Protein AF-A0A2V6B7T4-F1 (afdb_monomer)

Sequence (219 aa):
MENKPRYRIFLLSPAYAGGQRARMILSERAQFELARKLRGKKGAPIAEVFTFLSGLYFRGKIAYATAFARPARGTPGVFVITPTRGLVDARTRIHLDDLREFAMVDIHEDDSRYRLPMDRDAQRLAKKLPMESEIILLSSVATGKYVDVLLASFRDRLRFPSRSTSAGLPLELFCITRRCEPIVNPLSYGREWYHPVDSQSEERGCFFDFTQRDGSPSG

Structure (mmCIF, N/CA/C/O backbone):
data_AF-A0A2V6B7T4-F1
#
_entry.id   AF-A0A2V6B7T4-F1
#
loop_
_atom_site.group_PDB
_atom_site.id
_atom_site.type_symbol
_atom_site.label_atom_id
_atom_site.label_alt_id
_atom_site.label_comp_id
_atom_site.label_asym_id
_atom_site.label_entity_id
_atom_site.label_seq_id
_atom_site.pdbx_PDB_ins_code
_atom_site.Cartn_x
_atom_site.Cartn_y
_atom_site.Cartn_z
_atom_site.occupancy
_atom_site.B_iso_or_equiv
_atom_site.auth_seq_id
_atom_site.auth_comp_id
_atom_site.auth_asym_id
_atom_site.auth_atom_id
_atom_site.pdbx_PDB_model_num
ATOM 1 N N . MET A 1 1 ? 24.390 3.746 -24.768 1.00 37.31 1 MET A N 1
ATOM 2 C CA . MET A 1 1 ? 23.287 4.651 -24.380 1.00 37.31 1 MET A CA 1
ATOM 3 C C . MET A 1 1 ? 22.449 3.929 -23.345 1.00 37.31 1 MET A C 1
ATOM 5 O O . MET A 1 1 ? 21.741 2.997 -23.696 1.00 37.31 1 MET A O 1
ATOM 9 N N . GLU A 1 2 ? 22.606 4.274 -22.072 1.00 48.19 2 GLU A N 1
ATOM 10 C CA . GLU A 1 2 ? 21.821 3.664 -20.999 1.00 48.19 2 GLU A CA 1
ATOM 11 C C . GLU A 1 2 ? 20.413 4.264 -21.040 1.00 48.19 2 GLU A C 1
ATOM 13 O O . GLU A 1 2 ? 20.219 5.464 -20.831 1.00 48.19 2 GLU A O 1
ATOM 18 N N . ASN A 1 3 ? 19.439 3.456 -21.459 1.00 55.34 3 ASN A N 1
ATOM 19 C CA . ASN A 1 3 ? 18.080 3.915 -21.707 1.00 55.34 3 ASN A CA 1
ATOM 20 C C . ASN A 1 3 ? 17.422 4.217 -20.351 1.00 55.34 3 ASN A C 1
ATOM 22 O O . ASN A 1 3 ? 17.033 3.306 -19.621 1.00 55.34 3 ASN A O 1
ATOM 26 N N . LYS A 1 4 ? 17.374 5.499 -19.968 1.00 61.97 4 LYS A N 1
ATOM 27 C CA . LYS A 1 4 ? 16.837 5.932 -18.671 1.00 61.97 4 LYS A CA 1
ATOM 28 C C . LYS A 1 4 ? 15.377 5.467 -18.546 1.00 61.97 4 LYS A C 1
ATOM 30 O O . LYS A 1 4 ? 14.588 5.780 -19.442 1.00 61.97 4 LYS A O 1
ATOM 35 N N . PRO A 1 5 ? 14.989 4.771 -17.461 1.00 66.62 5 PRO A N 1
ATOM 36 C CA . PRO A 1 5 ? 13.630 4.261 -17.311 1.00 66.62 5 PRO A CA 1
ATOM 37 C C . PRO A 1 5 ? 12.611 5.398 -17.422 1.00 66.62 5 PRO A C 1
ATOM 39 O O . PRO A 1 5 ? 12.745 6.460 -16.799 1.00 66.62 5 PRO A O 1
ATOM 42 N N . ARG A 1 6 ? 11.593 5.197 -18.268 1.00 82.94 6 ARG A N 1
ATOM 43 C CA . ARG A 1 6 ? 10.566 6.213 -18.534 1.00 82.94 6 ARG A CA 1
ATOM 44 C C . ARG A 1 6 ? 9.498 6.240 -17.453 1.00 82.94 6 ARG A C 1
ATOM 46 O O . ARG A 1 6 ? 8.963 7.317 -17.171 1.00 82.94 6 ARG A O 1
ATOM 53 N N . TYR A 1 7 ? 9.237 5.102 -16.819 1.00 91.81 7 TYR A N 1
ATOM 54 C CA . TYR A 1 7 ? 8.228 4.980 -15.778 1.00 91.81 7 TYR A CA 1
ATOM 55 C C . TYR A 1 7 ? 8.833 4.439 -14.495 1.00 91.81 7 TYR A C 1
ATOM 57 O O . TYR A 1 7 ? 9.671 3.546 -14.528 1.00 91.81 7 TYR A O 1
ATOM 65 N N . ARG A 1 8 ? 8.385 4.980 -13.367 1.00 92.69 8 ARG A N 1
ATOM 66 C CA . ARG A 1 8 ? 8.873 4.620 -12.040 1.00 92.69 8 ARG A CA 1
ATOM 67 C C . ARG A 1 8 ? 7.704 4.327 -11.128 1.00 92.69 8 ARG A C 1
ATOM 69 O O . ARG A 1 8 ? 6.886 5.215 -10.871 1.00 92.69 8 ARG A O 1
ATOM 76 N N . ILE A 1 9 ? 7.663 3.093 -10.649 1.00 94.81 9 ILE A N 1
ATOM 77 C CA . ILE A 1 9 ? 6.646 2.585 -9.737 1.00 94.81 9 ILE A CA 1
ATOM 78 C C . ILE A 1 9 ? 7.311 2.229 -8.417 1.00 94.81 9 ILE A C 1
ATOM 80 O O . ILE A 1 9 ? 8.422 1.706 -8.403 1.00 94.81 9 ILE A O 1
ATOM 84 N N . PHE A 1 10 ? 6.625 2.491 -7.313 1.00 94.75 10 PHE A N 1
ATOM 85 C CA . PHE A 1 10 ? 7.109 2.178 -5.977 1.00 94.75 10 PHE A CA 1
ATOM 86 C C . PHE A 1 10 ? 6.250 1.116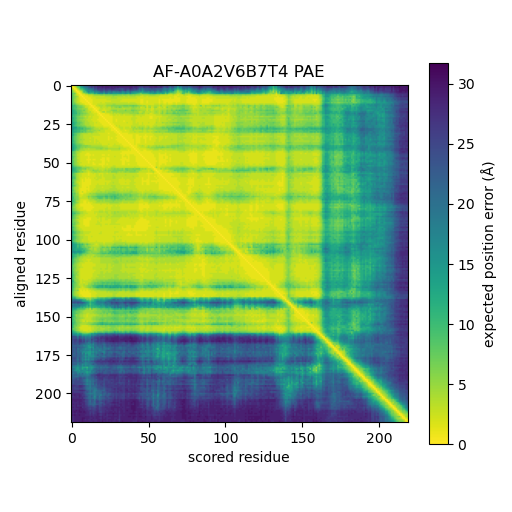 -5.307 1.00 94.75 10 PHE A C 1
ATOM 88 O O . PHE A 1 10 ? 5.022 1.187 -5.350 1.00 94.75 10 PHE A O 1
ATOM 95 N N . LEU A 1 11 ? 6.909 0.170 -4.646 1.00 94.12 11 LEU A N 1
ATOM 96 C CA . LEU A 1 11 ? 6.305 -0.805 -3.749 1.00 94.12 11 LEU A CA 1
ATOM 97 C C . LEU A 1 11 ? 6.758 -0.476 -2.330 1.00 94.12 11 LEU A C 1
ATOM 99 O O . LEU A 1 11 ? 7.954 -0.381 -2.063 1.00 94.12 11 LEU A O 1
ATOM 103 N N . LEU A 1 12 ? 5.813 -0.275 -1.422 1.00 92.31 12 LEU A N 1
ATOM 104 C CA . LEU A 1 12 ? 6.092 0.025 -0.025 1.00 92.31 12 LEU A CA 1
ATOM 105 C C . LEU A 1 12 ? 5.862 -1.229 0.801 1.00 92.31 12 LEU A C 1
ATOM 107 O O . LEU A 1 12 ? 4.776 -1.812 0.744 1.00 92.31 12 LEU A O 1
ATOM 111 N N . SER A 1 13 ? 6.856 -1.613 1.603 1.00 87.25 13 SER A N 1
ATOM 112 C CA . SER A 1 13 ? 6.640 -2.669 2.585 1.00 87.25 13 SER A CA 1
ATOM 113 C C . SER A 1 13 ? 5.565 -2.247 3.605 1.00 87.25 13 SER A C 1
ATOM 115 O O . SER A 1 13 ? 5.464 -1.047 3.924 1.00 87.25 13 SER A O 1
ATOM 117 N N . PRO A 1 14 ? 4.757 -3.202 4.097 1.00 84.38 14 PRO A N 1
ATOM 118 C CA . PRO A 1 14 ? 3.621 -2.922 4.967 1.00 84.38 14 PRO A CA 1
ATOM 119 C C . PRO A 1 14 ? 4.044 -2.369 6.325 1.00 84.38 14 PRO A C 1
ATOM 121 O O . PRO A 1 14 ? 5.208 -2.430 6.722 1.00 84.38 14 PRO A O 1
ATOM 124 N N . ALA A 1 15 ? 3.055 -1.849 7.045 1.00 84.75 15 ALA A N 1
ATOM 125 C CA . ALA A 1 15 ? 3.130 -1.617 8.478 1.00 84.75 15 ALA A CA 1
ATOM 126 C C . ALA A 1 15 ? 2.511 -2.806 9.226 1.00 84.75 15 ALA A C 1
ATOM 128 O O . ALA A 1 15 ? 1.522 -3.374 8.761 1.00 84.75 15 ALA A O 1
ATOM 129 N N . TYR A 1 16 ? 3.050 -3.152 10.397 1.00 83.44 16 TYR A N 1
ATOM 130 C CA . TYR A 1 16 ? 2.472 -4.204 11.230 1.00 83.44 16 TYR A CA 1
ATOM 131 C C . TYR A 1 16 ? 1.115 -3.772 11.808 1.00 83.44 16 TYR A C 1
ATOM 133 O O . TYR A 1 16 ? 1.014 -2.777 12.532 1.00 83.44 16 TYR A O 1
ATOM 141 N N . ALA A 1 17 ? 0.066 -4.534 11.491 1.00 82.56 17 ALA A N 1
ATOM 142 C CA . ALA A 1 17 ? -1.314 -4.258 11.891 1.00 82.56 17 ALA A CA 1
ATOM 143 C C . ALA A 1 17 ? -1.709 -4.865 13.255 1.00 82.56 17 ALA A C 1
ATOM 145 O O . ALA A 1 17 ? -2.843 -4.679 13.684 1.00 82.56 17 ALA A O 1
ATOM 146 N N . GLY A 1 18 ? -0.795 -5.545 13.962 1.00 81.62 18 GLY A N 1
ATOM 147 C CA . GLY A 1 18 ? -1.043 -6.120 15.297 1.00 81.62 18 GLY A CA 1
ATOM 148 C C . GLY A 1 18 ? -0.512 -5.293 16.481 1.00 81.62 18 GLY A C 1
ATOM 149 O O . GLY A 1 18 ? -0.751 -5.637 17.641 1.00 81.62 18 GLY A O 1
ATOM 150 N N . GLY A 1 19 ? 0.209 -4.197 16.214 1.00 84.25 19 GLY A N 1
ATOM 151 C CA . GLY A 1 19 ? 0.906 -3.409 17.238 1.00 84.25 19 GLY A CA 1
ATOM 152 C C . GLY A 1 19 ? 0.014 -2.489 18.086 1.00 84.25 19 GLY A C 1
ATOM 153 O O . GLY A 1 19 ? -1.186 -2.334 17.854 1.00 84.25 19 GLY A O 1
ATOM 154 N N . GLN A 1 20 ? 0.620 -1.791 19.055 1.00 87.44 20 GLN A N 1
ATOM 155 C CA . GLN A 1 20 ? -0.088 -0.885 19.977 1.00 87.44 20 GLN A CA 1
ATOM 156 C C . GLN A 1 20 ? -0.910 0.190 19.248 1.00 87.44 20 GLN A C 1
ATOM 158 O O . GLN A 1 20 ? -2.062 0.441 19.599 1.00 87.44 20 GLN A O 1
ATOM 163 N N . ARG A 1 21 ? -0.356 0.789 18.186 1.00 88.88 21 ARG A N 1
ATOM 164 C CA . ARG A 1 21 ? -1.051 1.817 17.392 1.00 88.88 21 ARG A CA 1
ATOM 165 C C . 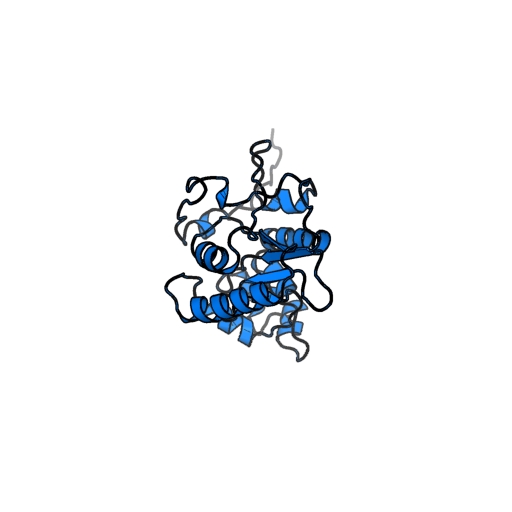ARG A 1 21 ? -2.240 1.241 16.623 1.00 88.88 21 ARG A C 1
ATOM 167 O O . ARG A 1 21 ? -3.260 1.915 16.504 1.00 88.88 21 ARG A O 1
ATOM 174 N N . ALA A 1 22 ? -2.172 -0.021 16.195 1.00 89.94 22 ALA A N 1
ATOM 175 C CA . ALA A 1 22 ? -3.327 -0.708 15.623 1.00 89.94 22 ALA A CA 1
ATO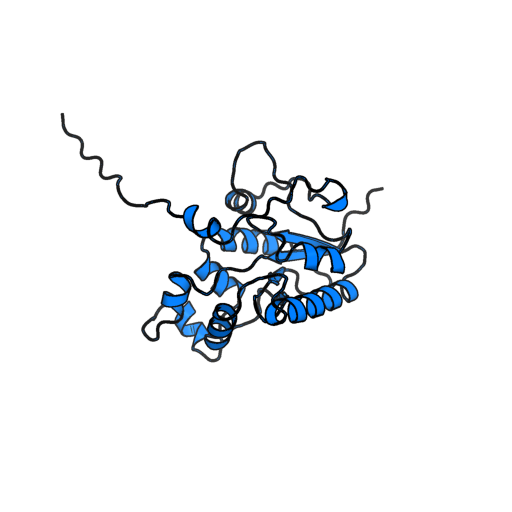M 176 C C . ALA A 1 22 ? -4.443 -0.888 16.666 1.00 89.94 22 ALA A C 1
ATOM 178 O O . ALA A 1 22 ? -5.603 -0.585 16.395 1.00 89.94 22 ALA A O 1
ATOM 179 N N . ARG A 1 23 ? -4.103 -1.262 17.905 1.00 89.75 23 ARG A N 1
ATOM 180 C CA . ARG A 1 23 ? -5.087 -1.345 19.003 1.00 89.75 23 ARG A CA 1
ATOM 181 C C . ARG A 1 23 ? -5.740 0.009 19.298 1.00 89.75 23 ARG A C 1
ATOM 183 O O . ARG A 1 23 ? -6.946 0.069 19.524 1.00 89.75 23 ARG A O 1
ATOM 190 N N . MET A 1 24 ? -4.973 1.102 19.242 1.00 91.94 24 MET A N 1
ATOM 191 C CA . MET A 1 24 ? -5.507 2.457 19.435 1.00 91.94 24 MET A CA 1
ATOM 192 C C . MET A 1 24 ? -6.554 2.824 18.381 1.00 91.94 24 MET A C 1
ATOM 194 O O . MET A 1 24 ? -7.589 3.376 18.734 1.00 91.94 24 MET A O 1
ATOM 198 N N . ILE A 1 25 ? -6.305 2.531 17.102 1.00 91.81 25 ILE A N 1
ATOM 199 C CA . ILE A 1 25 ? -7.238 2.880 16.021 1.00 91.81 25 ILE A CA 1
ATOM 200 C C . ILE A 1 25 ? -8.448 1.939 15.945 1.00 91.81 25 ILE A C 1
ATOM 202 O O . ILE A 1 25 ? -9.538 2.382 15.586 1.00 91.81 25 ILE A O 1
ATOM 206 N N . LEU A 1 26 ? -8.274 0.669 16.326 1.00 89.88 26 LEU A N 1
ATOM 207 C CA . LEU A 1 26 ? -9.342 -0.334 16.388 1.00 89.88 26 LEU A CA 1
ATOM 208 C C . LEU A 1 26 ? -10.282 -0.139 17.590 1.00 89.88 26 LEU A C 1
ATOM 210 O O . LEU A 1 26 ? -11.386 -0.679 17.585 1.00 89.88 26 LEU A O 1
ATOM 214 N N . SER A 1 27 ? -9.872 0.628 18.605 1.00 90.50 27 SER A N 1
ATOM 215 C CA . SER A 1 27 ? -10.701 0.924 19.775 1.00 90.50 27 SER A CA 1
ATOM 216 C C . SER A 1 27 ? -11.974 1.685 19.395 1.00 90.50 27 SER A C 1
ATOM 218 O O . SER A 1 27 ? -11.935 2.730 18.739 1.00 90.50 27 SER A O 1
ATOM 220 N N . GLU A 1 28 ? -13.119 1.211 19.887 1.00 88.69 28 GLU A N 1
ATOM 221 C CA . GLU A 1 28 ? -14.420 1.870 19.704 1.00 88.69 28 GLU A CA 1
ATOM 222 C C . GLU A 1 28 ? -14.451 3.280 20.309 1.00 88.69 28 GLU A C 1
ATOM 224 O O . GLU A 1 28 ? -15.149 4.164 19.813 1.00 88.69 28 GLU A O 1
ATOM 229 N N . ARG A 1 29 ? -13.627 3.521 21.337 1.00 91.44 29 ARG A N 1
ATOM 230 C CA . ARG A 1 29 ? -13.519 4.812 22.0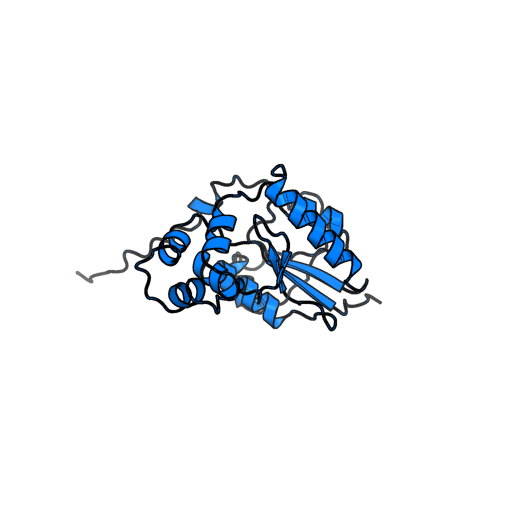31 1.00 91.44 29 ARG A CA 1
ATOM 231 C C . ARG A 1 29 ? -12.621 5.821 21.310 1.00 91.44 29 ARG A C 1
ATOM 233 O O . ARG A 1 29 ? -12.540 6.968 21.734 1.00 91.44 29 ARG A O 1
ATOM 240 N N . ALA A 1 30 ? -11.915 5.428 20.250 1.00 91.69 30 ALA A N 1
ATOM 241 C CA . ALA A 1 30 ? -10.948 6.294 19.580 1.00 91.69 30 ALA A CA 1
ATOM 242 C C . ALA A 1 30 ? -11.634 7.435 18.818 1.00 91.69 30 ALA A C 1
ATOM 244 O O . ALA A 1 30 ? -12.221 7.200 17.769 1.00 91.69 30 ALA A O 1
ATOM 245 N N . GLN A 1 31 ? -11.547 8.677 19.294 1.00 92.31 31 GLN A N 1
ATOM 246 C CA . GLN A 1 31 ? -12.268 9.809 18.685 1.00 92.31 31 GLN A CA 1
ATOM 247 C C . GLN A 1 31 ? -11.450 10.642 17.688 1.00 92.31 31 GLN A C 1
ATOM 249 O O . GLN A 1 31 ? -11.989 11.561 17.078 1.00 92.31 31 GLN A O 1
ATOM 254 N N . PHE A 1 32 ? -10.172 10.327 17.473 1.00 94.44 32 PHE A N 1
ATOM 255 C CA . PHE A 1 32 ? -9.352 11.065 16.513 1.00 94.44 32 PHE A CA 1
ATOM 256 C C . PHE A 1 32 ? -9.827 10.856 15.066 1.00 94.44 32 PHE A C 1
ATOM 258 O O . PHE A 1 32 ? -10.387 9.815 14.711 1.00 94.44 32 PHE A O 1
ATOM 265 N N . GLU A 1 33 ? -9.570 11.849 14.213 1.00 95.00 33 GLU A N 1
ATOM 266 C CA . GLU A 1 33 ? -10.125 11.936 12.855 1.00 95.00 33 GLU A CA 1
ATOM 267 C C . GLU A 1 33 ? -9.923 10.671 12.013 1.00 95.00 33 GLU A C 1
ATOM 269 O O . GLU A 1 33 ? -10.864 10.192 11.383 1.00 95.00 33 GLU A O 1
ATOM 274 N N . LEU A 1 34 ? -8.730 10.074 12.031 1.00 95.25 34 LEU A N 1
ATOM 275 C CA . LEU A 1 34 ? -8.455 8.865 11.253 1.00 95.25 34 LEU A CA 1
ATOM 276 C C . LEU A 1 34 ? -9.298 7.655 11.713 1.00 95.25 34 LEU A C 1
ATOM 278 O O . LEU A 1 34 ? -9.831 6.936 10.869 1.00 95.25 34 LEU A O 1
ATOM 282 N N . ALA A 1 35 ? -9.501 7.463 13.020 1.00 94.69 35 ALA A N 1
ATOM 283 C CA . ALA A 1 35 ? -10.380 6.407 13.533 1.00 94.69 35 ALA A CA 1
ATOM 284 C C . ALA A 1 35 ? -11.846 6.646 13.132 1.00 94.69 35 ALA A C 1
ATOM 286 O O . ALA A 1 35 ? -12.551 5.715 12.735 1.00 94.69 35 ALA A O 1
ATOM 287 N N . ARG A 1 36 ? -12.299 7.908 13.161 1.00 94.94 36 ARG A N 1
ATOM 288 C CA . ARG A 1 36 ? -13.640 8.291 12.688 1.00 94.94 36 ARG A CA 1
ATOM 289 C C . ARG A 1 36 ? -13.808 8.020 11.192 1.00 94.94 36 ARG A C 1
ATOM 291 O O . ARG A 1 36 ? -14.834 7.470 10.795 1.00 94.94 36 ARG A O 1
ATOM 298 N N . LYS A 1 37 ? -12.806 8.350 10.367 1.00 95.62 37 LYS A N 1
ATOM 299 C CA . LYS A 1 37 ? -12.805 8.062 8.923 1.00 95.62 37 LYS A CA 1
ATOM 300 C C . LYS A 1 37 ? -12.932 6.565 8.639 1.00 95.62 37 LYS A C 1
ATOM 302 O O . LYS A 1 37 ? -13.750 6.204 7.801 1.00 95.62 37 LYS A O 1
ATOM 307 N N . LEU A 1 38 ? -12.172 5.715 9.341 1.00 95.06 38 LEU A N 1
ATOM 308 C CA . LEU A 1 38 ? -12.200 4.257 9.148 1.00 95.06 38 LEU A CA 1
ATOM 309 C C . LEU A 1 38 ? -13.527 3.600 9.538 1.00 95.06 38 LEU A C 1
ATOM 311 O O . LEU A 1 38 ? -13.899 2.598 8.933 1.00 95.06 38 LEU A O 1
ATOM 315 N N . ARG A 1 39 ? -14.236 4.151 10.531 1.00 94.06 39 ARG A N 1
ATOM 316 C CA . ARG A 1 39 ? -15.598 3.710 10.883 1.00 94.06 39 ARG A CA 1
ATOM 317 C C . ARG A 1 39 ? -16.666 4.271 9.955 1.00 94.06 39 ARG A C 1
ATOM 319 O O . ARG A 1 39 ? -17.723 3.675 9.785 1.00 94.06 39 ARG A O 1
ATOM 326 N N . GLY A 1 40 ? -16.420 5.446 9.386 1.00 92.62 40 GLY A N 1
ATOM 327 C CA . GLY A 1 40 ? -17.343 6.089 8.467 1.00 92.62 40 GLY A CA 1
ATOM 328 C C . GLY A 1 40 ? -17.365 5.418 7.095 1.00 92.62 40 GLY A C 1
ATOM 329 O O . GLY A 1 40 ? -16.398 4.806 6.651 1.00 92.62 40 GLY A O 1
ATOM 330 N N . LYS A 1 41 ? -18.448 5.648 6.343 1.00 91.94 41 LYS A N 1
ATOM 331 C CA . LYS A 1 41 ? -18.600 5.142 4.965 1.00 91.94 41 LYS A CA 1
ATOM 332 C C . LYS A 1 41 ? -17.450 5.551 4.034 1.00 91.94 41 LYS A C 1
ATOM 334 O O . LYS A 1 41 ? -17.143 4.834 3.091 1.00 91.94 41 LYS A O 1
ATOM 339 N N . LYS A 1 42 ? -16.799 6.691 4.302 1.00 91.06 42 LYS A N 1
ATOM 340 C CA . LYS A 1 42 ? -15.704 7.223 3.477 1.00 91.06 42 LYS A CA 1
ATOM 341 C C . LYS A 1 42 ? -14.396 6.428 3.600 1.00 91.06 42 LYS A C 1
ATOM 343 O O . LYS A 1 42 ? -13.589 6.529 2.679 1.00 91.06 42 LYS A O 1
ATOM 348 N N . GLY A 1 43 ? -14.148 5.704 4.694 1.00 96.50 43 GLY A N 1
ATOM 349 C CA . GLY A 1 43 ? -12.856 5.056 4.948 1.00 96.50 43 GLY A CA 1
ATOM 350 C C . GLY A 1 43 ? -11.670 6.034 4.954 1.00 96.50 43 GLY A C 1
ATOM 351 O O . GLY A 1 43 ? -11.833 7.262 4.886 1.00 96.50 43 GLY A O 1
ATOM 352 N N . ALA A 1 44 ? -10.453 5.496 4.979 1.00 97.62 44 ALA A N 1
ATOM 353 C CA . ALA A 1 44 ? -9.218 6.275 4.865 1.00 97.62 44 ALA A CA 1
ATOM 354 C C . ALA A 1 44 ? -8.219 5.609 3.908 1.00 97.62 44 ALA A C 1
ATOM 356 O O . ALA A 1 44 ? -8.201 4.383 3.827 1.00 97.62 44 ALA A O 1
ATOM 357 N N . PRO A 1 45 ? -7.387 6.376 3.177 1.00 97.81 45 PRO A N 1
ATOM 358 C CA . PRO A 1 45 ? -6.333 5.806 2.345 1.00 97.81 45 PRO A CA 1
ATOM 359 C C . PRO A 1 45 ? -5.418 4.875 3.147 1.00 97.81 45 PRO A C 1
ATOM 361 O O . PRO A 1 45 ? -4.964 5.247 4.231 1.00 97.81 45 PRO A O 1
ATOM 364 N N . ILE A 1 46 ? -5.088 3.704 2.599 1.00 97.19 46 ILE A N 1
ATOM 365 C CA . ILE A 1 46 ? -4.202 2.729 3.252 1.00 97.19 46 ILE A CA 1
ATOM 366 C C . ILE A 1 46 ? -2.858 3.349 3.645 1.00 97.19 46 ILE A C 1
ATOM 368 O O . ILE A 1 46 ? -2.338 3.060 4.720 1.00 97.19 46 ILE A O 1
ATOM 372 N N . ALA A 1 47 ? -2.327 4.274 2.842 1.00 95.81 47 ALA A N 1
ATOM 373 C CA . ALA A 1 47 ? -1.101 4.979 3.184 1.00 95.81 47 ALA A CA 1
ATOM 374 C C . ALA A 1 47 ? -1.240 5.902 4.410 1.00 95.81 47 ALA A C 1
ATOM 376 O O . ALA A 1 47 ? -0.291 6.018 5.185 1.00 95.81 47 ALA A O 1
ATOM 377 N N . GLU A 1 48 ? -2.402 6.532 4.623 1.00 96.00 48 GLU A N 1
ATOM 378 C CA . GLU A 1 48 ? -2.680 7.338 5.826 1.00 96.00 48 GLU A CA 1
ATOM 379 C C . GLU A 1 48 ? -2.722 6.427 7.062 1.00 96.00 48 GLU A C 1
ATOM 381 O O . GLU A 1 48 ? -2.096 6.724 8.080 1.00 96.00 48 GLU A O 1
ATOM 386 N N . VAL A 1 49 ? -3.373 5.265 6.938 1.00 95.88 49 VAL A N 1
ATOM 387 C CA . VAL A 1 49 ? -3.451 4.258 8.005 1.00 95.88 49 VAL A CA 1
ATOM 388 C C . VAL A 1 49 ? -2.071 3.703 8.340 1.00 95.88 49 VAL A C 1
ATOM 390 O O . VAL A 1 49 ? -1.676 3.718 9.498 1.00 95.88 49 VAL A O 1
ATOM 393 N N . PHE A 1 50 ? -1.287 3.279 7.352 1.00 93.75 50 PHE A N 1
ATOM 394 C CA . PHE A 1 50 ? 0.034 2.690 7.596 1.00 93.75 50 PHE A CA 1
ATOM 395 C C . PHE A 1 50 ? 1.044 3.732 8.094 1.00 93.75 50 PHE A C 1
ATOM 397 O O . PHE A 1 50 ? 1.892 3.418 8.931 1.00 93.75 50 PHE A O 1
ATOM 404 N N . THR A 1 51 ? 0.895 5.000 7.695 1.00 92.75 51 THR A N 1
ATOM 405 C CA . THR A 1 51 ? 1.610 6.120 8.329 1.00 92.75 51 THR A CA 1
ATOM 406 C C . THR A 1 51 ? 1.253 6.232 9.813 1.00 92.75 51 THR A C 1
ATOM 408 O O . THR A 1 51 ? 2.132 6.433 10.653 1.00 92.75 51 THR A O 1
ATOM 411 N N . PHE A 1 52 ? -0.022 6.061 10.171 1.00 93.19 52 PHE A N 1
ATOM 412 C CA . PHE A 1 52 ? -0.445 6.024 11.568 1.00 93.19 52 PHE A CA 1
ATOM 413 C C . PHE A 1 52 ? 0.003 4.760 12.311 1.00 93.19 52 PHE A C 1
ATOM 415 O O . PHE A 1 52 ? 0.131 4.819 13.522 1.00 93.19 52 PHE A O 1
ATOM 422 N N . LEU A 1 53 ? 0.264 3.632 11.658 1.00 90.38 53 LEU A N 1
ATOM 423 C CA . LEU A 1 53 ? 0.748 2.429 12.348 1.00 90.38 53 LEU A CA 1
ATOM 424 C C . LEU A 1 53 ? 2.260 2.480 12.603 1.00 90.38 53 LEU A C 1
ATOM 426 O O . LEU A 1 53 ? 2.708 2.154 13.698 1.00 90.38 53 LEU A O 1
ATOM 430 N N . SER A 1 54 ? 3.040 2.956 11.630 1.00 84.38 54 SER A N 1
ATOM 431 C CA . SER A 1 54 ? 4.512 2.919 11.674 1.00 84.38 54 SER A CA 1
ATOM 432 C C . SER A 1 54 ? 5.188 4.275 11.889 1.00 84.38 54 SER A C 1
ATOM 434 O O . SER A 1 54 ? 6.397 4.341 12.064 1.00 84.38 54 SER A O 1
ATOM 436 N N . GLY A 1 55 ? 4.449 5.387 11.888 1.00 84.12 55 GLY A N 1
ATOM 437 C CA . GLY A 1 55 ? 5.003 6.711 12.187 1.00 84.12 55 GLY A CA 1
ATOM 438 C C . GLY A 1 55 ? 5.973 7.196 11.120 1.00 84.12 55 GLY A C 1
ATOM 439 O O . GLY A 1 55 ? 5.675 7.118 9.927 1.00 84.12 55 GLY A O 1
ATOM 440 N N . LEU A 1 56 ? 7.119 7.726 11.559 1.00 77.31 56 LEU A N 1
ATOM 441 C CA . LEU A 1 56 ? 8.145 8.303 10.683 1.00 77.31 56 LEU A CA 1
ATOM 442 C C . LEU A 1 56 ? 8.634 7.311 9.627 1.00 77.31 56 LEU A C 1
ATOM 444 O O . LEU A 1 56 ? 8.855 7.712 8.486 1.00 77.31 56 LEU A O 1
ATOM 448 N N . TYR A 1 57 ? 8.691 6.027 9.972 1.00 77.75 57 TYR A N 1
ATOM 449 C CA . TYR A 1 57 ? 9.168 4.988 9.076 1.00 77.75 57 TYR A CA 1
ATOM 450 C C . TYR A 1 57 ? 8.352 4.898 7.777 1.00 77.75 57 TYR A C 1
ATOM 452 O O . TYR A 1 57 ? 8.869 5.076 6.671 1.00 77.75 57 TYR A O 1
ATOM 460 N N . PHE A 1 58 ? 7.039 4.672 7.887 1.00 87.94 58 PHE A N 1
ATOM 461 C CA . PHE A 1 58 ? 6.185 4.609 6.701 1.00 87.94 58 PHE A CA 1
ATOM 462 C C . PHE A 1 58 ? 6.001 5.992 6.071 1.00 87.94 58 PHE A C 1
ATOM 464 O O . PHE A 1 58 ? 5.947 6.098 4.845 1.00 87.94 58 PHE A O 1
ATOM 471 N N . ARG A 1 59 ? 5.997 7.059 6.886 1.00 87.75 59 ARG A N 1
ATOM 472 C CA . ARG A 1 59 ? 5.910 8.445 6.407 1.00 87.75 59 ARG A CA 1
ATOM 473 C C . ARG A 1 59 ? 7.040 8.794 5.435 1.00 87.75 59 ARG A C 1
ATOM 475 O O . ARG A 1 59 ? 6.771 9.408 4.405 1.00 87.75 59 ARG A O 1
ATOM 482 N N . GLY A 1 60 ? 8.277 8.396 5.736 1.00 86.06 60 GLY A N 1
ATOM 483 C CA . GLY A 1 60 ? 9.423 8.602 4.848 1.00 86.06 60 GLY A CA 1
ATOM 484 C C . GLY A 1 60 ? 9.238 7.879 3.514 1.00 86.06 60 GLY A C 1
ATOM 485 O O . GLY A 1 60 ? 9.333 8.501 2.456 1.00 86.06 60 GLY A O 1
ATOM 486 N N . LYS A 1 61 ? 8.872 6.591 3.566 1.00 88.44 61 LYS A N 1
ATOM 487 C CA . LYS A 1 61 ? 8.628 5.757 2.379 1.00 88.44 61 LYS A CA 1
ATOM 488 C C . LYS A 1 61 ? 7.561 6.350 1.453 1.00 88.44 61 LYS A C 1
ATOM 490 O O . LYS A 1 61 ? 7.809 6.511 0.258 1.00 88.44 61 LYS A O 1
ATOM 495 N N . ILE A 1 62 ? 6.390 6.711 1.989 1.00 92.50 62 ILE A N 1
ATOM 496 C CA . ILE A 1 62 ? 5.296 7.260 1.172 1.00 92.50 62 ILE A CA 1
ATOM 497 C C . ILE A 1 62 ? 5.627 8.646 0.615 1.00 92.50 62 ILE A C 1
ATOM 499 O O . ILE A 1 62 ? 5.297 8.924 -0.539 1.00 92.50 62 ILE A O 1
ATOM 503 N N . ALA A 1 63 ? 6.300 9.504 1.389 1.00 89.69 63 ALA A N 1
ATOM 504 C CA . ALA A 1 63 ? 6.700 10.830 0.928 1.00 89.69 63 ALA A 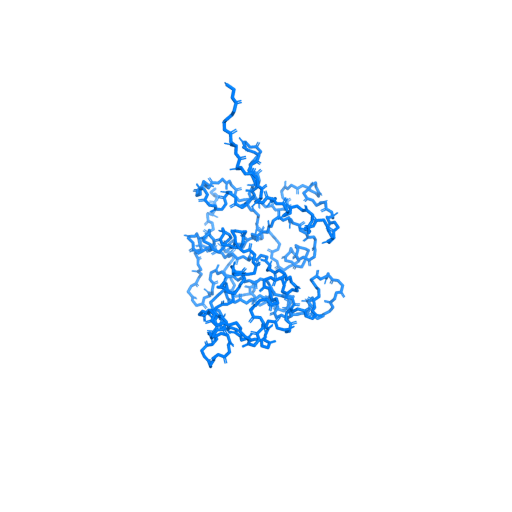CA 1
ATOM 505 C C . ALA A 1 63 ? 7.688 10.733 -0.242 1.00 89.69 63 ALA A C 1
ATOM 507 O O . ALA A 1 63 ? 7.484 11.376 -1.272 1.00 89.69 63 ALA A O 1
ATOM 508 N N . TYR A 1 64 ? 8.706 9.879 -0.112 1.00 88.00 64 TYR A N 1
ATOM 509 C CA . TYR A 1 64 ? 9.682 9.633 -1.169 1.00 88.00 64 TYR A CA 1
ATOM 510 C C . TYR A 1 64 ? 9.013 9.051 -2.418 1.00 88.00 64 TYR A C 1
ATOM 512 O O . TYR A 1 64 ? 9.117 9.616 -3.506 1.00 88.00 64 TYR A O 1
ATOM 520 N N . ALA A 1 65 ? 8.252 7.965 -2.266 1.00 93.06 65 ALA A N 1
ATOM 521 C CA . ALA A 1 65 ? 7.573 7.327 -3.388 1.00 93.06 65 ALA A CA 1
ATOM 522 C C . ALA A 1 65 ? 6.635 8.289 -4.129 1.00 93.06 65 ALA A C 1
ATOM 524 O O . ALA A 1 65 ? 6.645 8.334 -5.354 1.00 93.06 65 ALA A O 1
ATOM 525 N N . THR A 1 66 ? 5.873 9.109 -3.401 1.00 92.69 66 THR A N 1
ATOM 526 C CA . THR A 1 66 ? 4.964 10.094 -4.006 1.00 92.69 66 THR A CA 1
ATOM 527 C C . THR A 1 66 ? 5.723 11.181 -4.767 1.00 92.69 66 THR A C 1
ATOM 529 O O . THR A 1 66 ? 5.295 11.575 -5.848 1.00 92.69 66 THR A O 1
ATOM 532 N N . ALA A 1 67 ? 6.854 11.653 -4.234 1.00 90.25 67 ALA A N 1
ATOM 533 C CA . ALA A 1 67 ? 7.651 12.702 -4.864 1.00 90.25 67 ALA A CA 1
ATOM 534 C C . ALA A 1 67 ? 8.351 12.235 -6.149 1.00 90.25 67 ALA A C 1
ATOM 536 O O . ALA A 1 67 ? 8.538 13.028 -7.070 1.00 90.25 67 ALA A O 1
ATOM 537 N N . PHE A 1 68 ? 8.750 10.962 -6.210 1.00 90.75 68 PHE A N 1
ATOM 538 C CA . PHE A 1 68 ? 9.572 10.445 -7.304 1.00 90.75 68 PHE A CA 1
ATOM 539 C C . PHE A 1 68 ? 8.824 9.525 -8.273 1.00 90.75 68 PHE A C 1
ATOM 541 O O . PHE A 1 68 ? 9.389 9.187 -9.314 1.00 90.75 68 PHE A O 1
ATOM 548 N N . ALA A 1 69 ? 7.591 9.104 -7.975 1.00 93.06 69 ALA A N 1
ATOM 549 C CA . ALA A 1 69 ? 6.821 8.239 -8.865 1.00 93.06 69 ALA A CA 1
ATOM 550 C C . ALA A 1 69 ? 6.607 8.890 -10.238 1.00 93.06 69 ALA A C 1
ATOM 552 O O . ALA A 1 69 ? 6.264 10.064 -10.359 1.00 93.06 69 ALA A O 1
ATOM 553 N N . ARG A 1 70 ? 6.763 8.084 -11.288 1.00 93.88 70 ARG A N 1
ATOM 554 C CA . ARG A 1 70 ? 6.491 8.455 -12.681 1.00 93.88 70 ARG A CA 1
ATOM 555 C C . ARG A 1 70 ? 5.622 7.371 -13.314 1.00 93.88 70 ARG A C 1
ATOM 557 O O . ARG A 1 70 ? 6.129 6.585 -14.112 1.00 93.88 70 ARG A O 1
ATOM 564 N N . PRO A 1 71 ? 4.350 7.239 -12.916 1.00 92.38 71 PRO A N 1
ATOM 565 C CA . PRO A 1 71 ? 3.505 6.181 -13.442 1.00 92.38 71 PRO A CA 1
ATOM 566 C C . PRO A 1 71 ? 3.196 6.374 -14.928 1.00 92.38 71 PRO A C 1
ATOM 568 O O . PRO A 1 71 ? 3.088 7.497 -15.420 1.00 92.38 71 PRO A O 1
ATOM 571 N N . ALA A 1 72 ? 2.979 5.263 -15.630 1.00 89.12 72 ALA A N 1
ATOM 572 C CA . ALA A 1 72 ? 2.296 5.297 -16.917 1.00 89.12 72 ALA A CA 1
ATOM 573 C C . ALA A 1 72 ? 0.829 5.727 -16.725 1.00 89.12 72 ALA A C 1
ATOM 575 O O . ALA A 1 72 ? 0.227 5.491 -15.672 1.00 89.12 72 ALA A O 1
ATOM 576 N N . ARG A 1 73 ? 0.233 6.354 -17.748 1.00 87.12 73 ARG A N 1
ATOM 577 C CA . ARG A 1 73 ? -1.164 6.810 -17.693 1.00 87.12 73 ARG A CA 1
ATOM 578 C C . ARG A 1 73 ? -2.092 5.634 -17.366 1.00 87.12 73 ARG A C 1
ATOM 580 O O . ARG A 1 73 ? -2.028 4.599 -18.016 1.00 87.12 73 ARG A O 1
ATOM 587 N N . GLY A 1 74 ? -2.963 5.817 -16.374 1.00 87.06 74 GLY A N 1
ATOM 588 C CA . GLY A 1 74 ? -3.925 4.794 -15.949 1.00 87.06 74 GLY A CA 1
ATOM 589 C C . GLY A 1 74 ? -3.388 3.767 -14.945 1.00 87.06 74 GLY A C 1
ATOM 590 O O . GLY A 1 74 ? -4.159 2.920 -14.500 1.00 87.06 74 GLY A O 1
ATOM 591 N N . THR A 1 75 ? -2.119 3.862 -14.533 1.00 89.25 75 THR A N 1
ATOM 592 C CA . THR A 1 75 ? -1.522 2.965 -13.532 1.00 89.25 75 THR A CA 1
ATOM 593 C C . THR A 1 75 ? -1.164 3.740 -12.260 1.00 89.25 75 THR A C 1
ATOM 595 O O . THR A 1 75 ? -0.608 4.834 -12.354 1.00 89.25 75 THR A O 1
ATOM 598 N N . PRO A 1 76 ? -1.456 3.220 -11.055 1.00 94.50 76 PRO A N 1
ATOM 599 C CA . PRO A 1 76 ? -0.957 3.815 -9.819 1.00 94.50 76 PRO A CA 1
ATOM 600 C C . PRO A 1 76 ? 0.575 3.849 -9.779 1.00 94.50 76 PRO A C 1
ATOM 602 O O . PRO A 1 76 ? 1.234 2.908 -10.207 1.00 94.50 76 PRO A O 1
ATOM 605 N N . GLY A 1 77 ? 1.150 4.933 -9.255 1.00 94.56 77 GLY A N 1
ATOM 606 C CA . GLY A 1 77 ? 2.606 5.070 -9.111 1.00 94.56 77 GLY A CA 1
ATOM 607 C C . GLY A 1 77 ? 3.167 4.477 -7.821 1.00 94.56 77 GLY A C 1
ATOM 608 O O . GLY A 1 77 ? 4.368 4.231 -7.741 1.00 94.56 77 GLY A O 1
ATOM 609 N N . VAL A 1 78 ? 2.314 4.253 -6.819 1.00 97.00 78 VAL A N 1
ATOM 610 C CA . VAL A 1 78 ? 2.718 3.789 -5.490 1.00 97.00 78 VAL A CA 1
ATOM 611 C C . VAL A 1 78 ? 1.754 2.716 -5.008 1.00 97.00 78 VAL A C 1
ATOM 613 O O . VAL A 1 78 ? 0.548 2.953 -4.903 1.00 97.00 78 VAL A O 1
ATOM 616 N N . PHE A 1 79 ? 2.302 1.551 -4.688 1.00 97.06 79 PHE A N 1
ATOM 617 C CA . PHE A 1 79 ? 1.582 0.417 -4.133 1.00 97.06 79 PHE A CA 1
ATOM 618 C C . PHE A 1 79 ? 2.091 0.105 -2.732 1.00 97.06 79 PHE A C 1
ATOM 620 O O . PHE A 1 79 ? 3.275 0.245 -2.437 1.00 97.06 79 PHE A O 1
ATOM 627 N N . VAL A 1 80 ? 1.189 -0.351 -1.880 1.00 94.88 80 VAL A N 1
ATOM 628 C CA . VAL A 1 80 ? 1.473 -0.888 -0.556 1.00 94.88 80 VAL A CA 1
ATOM 629 C C . VAL A 1 80 ? 1.318 -2.400 -0.640 1.00 94.88 80 VAL A C 1
ATOM 631 O O . VAL A 1 80 ? 0.287 -2.895 -1.096 1.00 94.88 80 VAL A O 1
ATOM 634 N N . ILE A 1 81 ? 2.352 -3.128 -0.229 1.00 92.94 81 ILE A N 1
ATOM 635 C CA . ILE A 1 81 ? 2.273 -4.576 -0.030 1.00 92.94 81 ILE A CA 1
ATOM 636 C C . ILE A 1 81 ? 1.393 -4.811 1.198 1.00 92.94 81 ILE A C 1
ATOM 638 O O . ILE A 1 81 ? 1.580 -4.148 2.215 1.00 92.94 81 ILE A O 1
ATOM 642 N N . THR A 1 82 ? 0.438 -5.733 1.115 1.00 92.38 82 THR A N 1
ATOM 643 C CA . THR A 1 82 ? -0.504 -6.040 2.202 1.00 92.38 82 THR A CA 1
ATOM 644 C C . THR A 1 82 ? -0.474 -7.528 2.562 1.00 92.38 82 THR A C 1
ATOM 646 O O . THR A 1 82 ? -0.197 -8.341 1.678 1.00 92.38 82 THR A O 1
ATOM 649 N N . PRO A 1 83 ? -0.786 -7.906 3.818 1.00 87.25 83 PRO A N 1
ATOM 650 C CA . PRO A 1 83 ? -0.746 -9.307 4.246 1.00 87.25 83 PRO A CA 1
ATOM 651 C C . PRO A 1 83 ? -1.757 -10.227 3.545 1.00 87.25 83 PRO A C 1
ATOM 653 O O . PRO A 1 83 ? -1.501 -11.415 3.408 1.00 87.25 83 PRO A O 1
ATOM 656 N N . THR A 1 84 ? -2.893 -9.698 3.082 1.00 89.69 84 THR A N 1
ATOM 657 C CA . THR A 1 84 ? -4.001 -10.523 2.553 1.00 89.69 84 THR A CA 1
ATOM 658 C C . THR A 1 84 ? -4.481 -10.126 1.160 1.00 89.69 84 THR A C 1
ATOM 660 O O . THR A 1 84 ? -5.218 -10.873 0.521 1.00 89.69 84 THR A O 1
ATOM 663 N N . ARG A 1 85 ? -4.098 -8.945 0.656 1.00 93.25 85 ARG A N 1
ATOM 664 C CA . ARG A 1 85 ? -4.640 -8.390 -0.599 1.00 93.25 85 ARG A CA 1
ATOM 665 C C . ARG A 1 85 ? -3.591 -8.155 -1.677 1.00 93.25 85 ARG A C 1
ATOM 667 O O . ARG A 1 85 ? -3.943 -7.637 -2.730 1.00 93.25 85 ARG A O 1
ATOM 674 N N . GLY A 1 86 ? -2.339 -8.556 -1.450 1.00 93.69 86 GLY A N 1
ATOM 675 C CA . GLY A 1 86 ? -1.256 -8.381 -2.417 1.00 93.69 86 GLY A CA 1
ATOM 676 C C . GLY A 1 86 ? -0.840 -6.915 -2.536 1.00 93.69 86 GLY A C 1
ATOM 677 O O . GLY A 1 86 ? -0.514 -6.283 -1.527 1.00 93.69 86 GLY A O 1
ATOM 678 N N . LEU A 1 87 ? -0.845 -6.378 -3.761 1.00 95.25 87 LEU A N 1
ATOM 679 C CA . LEU A 1 87 ? -0.408 -5.009 -4.063 1.00 95.25 87 LEU A CA 1
ATOM 680 C C . LEU A 1 87 ? -1.605 -4.058 -4.180 1.00 95.25 87 LEU A C 1
ATOM 682 O O . LEU A 1 87 ? -2.379 -4.124 -5.134 1.00 95.25 87 LEU A O 1
ATOM 686 N N . VAL A 1 88 ? -1.717 -3.117 -3.244 1.00 96.62 88 VAL A N 1
ATOM 687 C CA . VAL A 1 88 ? -2.846 -2.178 -3.155 1.00 96.62 88 VAL A CA 1
ATOM 688 C C . VAL A 1 88 ? -2.382 -0.756 -3.479 1.00 96.62 88 VAL A C 1
ATOM 690 O O . VAL A 1 88 ? -1.352 -0.327 -2.970 1.00 96.62 88 VAL A O 1
ATOM 693 N N . ASP A 1 89 ? -3.115 0.009 -4.305 1.00 97.25 89 ASP A N 1
ATOM 694 C CA . ASP A 1 89 ? -2.802 1.437 -4.541 1.00 97.25 89 ASP A CA 1
ATOM 695 C C . ASP A 1 89 ? -2.787 2.164 -3.189 1.00 97.25 89 ASP A C 1
ATOM 697 O O . ASP A 1 89 ? -3.742 2.049 -2.419 1.00 97.25 89 ASP A O 1
ATOM 701 N N . ALA A 1 90 ? -1.733 2.931 -2.906 1.00 97.38 90 ALA A N 1
ATOM 702 C CA . ALA A 1 90 ? -1.576 3.709 -1.677 1.00 97.38 90 ALA A CA 1
ATOM 703 C C . ALA A 1 90 ? -2.779 4.622 -1.343 1.00 97.38 90 ALA A C 1
ATOM 705 O O . ALA A 1 90 ? -2.999 4.969 -0.179 1.00 97.38 90 ALA A O 1
ATOM 706 N N . ARG A 1 91 ? -3.573 5.001 -2.352 1.00 96.94 91 ARG A N 1
ATOM 707 C CA . ARG A 1 91 ? -4.779 5.838 -2.231 1.00 96.94 91 ARG A CA 1
ATOM 708 C C . ARG A 1 91 ? -6.060 5.042 -1.979 1.00 96.94 91 ARG A C 1
ATOM 710 O O . ARG A 1 91 ? -7.099 5.650 -1.720 1.00 96.94 91 ARG A O 1
ATOM 717 N N . THR A 1 92 ? -6.003 3.714 -2.067 1.00 97.94 92 THR A N 1
ATOM 718 C CA . THR A 1 92 ? -7.146 2.826 -1.824 1.00 97.94 92 THR A CA 1
ATOM 719 C C . THR A 1 92 ? -7.677 3.075 -0.428 1.00 97.94 92 THR A C 1
ATOM 721 O O . THR A 1 92 ? -6.918 3.063 0.542 1.00 97.94 92 THR A O 1
ATOM 724 N N . ARG A 1 93 ? -8.980 3.334 -0.336 1.00 97.88 93 ARG A N 1
ATOM 725 C CA . ARG A 1 93 ? -9.656 3.558 0.936 1.00 97.88 93 ARG A CA 1
ATOM 726 C C . ARG A 1 93 ? -9.944 2.215 1.582 1.00 97.88 93 ARG A C 1
ATOM 728 O O . ARG A 1 93 ? -10.488 1.337 0.922 1.00 97.88 93 ARG A O 1
ATOM 735 N N . ILE A 1 94 ? -9.568 2.108 2.845 1.00 97.44 94 ILE A N 1
ATOM 736 C CA . ILE A 1 94 ? -9.834 0.960 3.696 1.00 97.44 94 ILE A CA 1
ATOM 737 C C . ILE A 1 94 ? -10.683 1.372 4.903 1.00 97.44 94 ILE A C 1
ATOM 739 O O . ILE A 1 94 ? -10.792 2.562 5.228 1.00 97.44 94 ILE A O 1
ATOM 743 N N . HIS A 1 95 ? -11.262 0.377 5.560 1.00 96.75 95 HIS A N 1
ATOM 744 C CA . HIS A 1 95 ? -12.126 0.462 6.734 1.00 96.75 95 HIS A CA 1
ATOM 745 C C . HIS A 1 95 ? -11.569 -0.398 7.875 1.00 96.75 95 HIS A C 1
ATOM 747 O O . HIS A 1 95 ? -10.540 -1.061 7.734 1.00 96.75 95 HIS A O 1
ATOM 753 N N . LEU A 1 96 ? -12.225 -0.370 9.040 1.00 93.75 96 LEU A N 1
ATOM 754 C CA . LEU A 1 96 ? -11.765 -1.140 10.203 1.00 93.75 96 LEU A CA 1
ATOM 755 C C . LEU A 1 96 ? -11.665 -2.644 9.933 1.00 93.75 96 LEU A C 1
ATOM 757 O O . LEU A 1 96 ? -10.722 -3.270 10.410 1.00 93.75 96 LEU A O 1
ATOM 761 N N . ASP A 1 97 ? -12.603 -3.215 9.181 1.00 93.94 97 ASP A N 1
ATOM 762 C CA . ASP A 1 97 ? -12.612 -4.657 8.919 1.00 93.94 97 ASP A CA 1
ATOM 763 C C . ASP A 1 97 ? -11.438 -5.082 8.036 1.00 93.94 97 ASP A C 1
ATOM 765 O O . ASP A 1 97 ? -10.839 -6.123 8.286 1.00 93.94 97 ASP A O 1
ATOM 769 N N . ASP A 1 98 ? -11.012 -4.223 7.107 1.00 94.81 98 ASP A N 1
ATOM 770 C CA . ASP A 1 98 ? -9.796 -4.447 6.323 1.00 94.81 98 ASP A CA 1
ATOM 771 C C . ASP A 1 98 ? -8.551 -4.457 7.221 1.00 94.81 98 ASP A C 1
ATOM 773 O O . ASP A 1 98 ? -7.646 -5.268 7.047 1.00 94.81 98 ASP A O 1
ATOM 777 N N . LEU A 1 99 ? -8.495 -3.558 8.209 1.00 91.25 99 LEU A N 1
ATOM 778 C CA . LEU A 1 99 ? -7.369 -3.506 9.139 1.00 91.25 99 LEU A CA 1
ATOM 779 C C . LEU A 1 99 ? -7.346 -4.726 10.072 1.00 91.25 99 LEU A C 1
ATOM 781 O O . LEU A 1 99 ? -6.268 -5.236 10.371 1.00 91.25 99 LEU A O 1
ATOM 785 N N . ARG A 1 100 ? -8.520 -5.208 10.504 1.00 91.44 100 ARG A N 1
ATOM 786 C CA . ARG A 1 100 ? -8.646 -6.469 11.252 1.00 91.44 100 ARG A CA 1
ATOM 787 C C . ARG A 1 100 ? -8.192 -7.651 10.405 1.00 91.44 100 ARG A C 1
ATOM 789 O O . ARG A 1 100 ? -7.432 -8.474 10.896 1.00 91.44 100 ARG A O 1
ATOM 796 N N . GLU A 1 101 ? -8.595 -7.698 9.137 1.00 92.62 101 GLU A N 1
ATOM 797 C CA . GLU A 1 101 ? -8.145 -8.707 8.176 1.00 92.62 101 GLU A CA 1
ATOM 798 C C . GLU A 1 101 ? -6.619 -8.723 8.044 1.00 92.62 101 GLU A C 1
ATOM 800 O O . GLU A 1 101 ? -6.007 -9.783 8.154 1.00 92.62 101 GLU A O 1
ATOM 805 N N . PHE A 1 102 ? -5.988 -7.555 7.898 1.00 90.25 102 PHE A N 1
ATOM 806 C CA . PHE A 1 102 ? -4.529 -7.451 7.812 1.00 90.25 102 PHE A CA 1
ATOM 807 C C . PHE A 1 102 ? -3.808 -7.912 9.079 1.00 90.25 102 PHE A C 1
ATOM 809 O O . PHE A 1 102 ? -2.659 -8.330 8.992 1.00 90.25 102 PHE A O 1
ATOM 816 N N . ALA A 1 103 ? -4.450 -7.841 10.245 1.00 87.06 103 ALA A N 1
ATOM 817 C CA . ALA A 1 103 ? -3.868 -8.304 11.501 1.00 87.06 103 ALA A CA 1
ATOM 818 C C . ALA A 1 103 ? -3.938 -9.834 11.684 1.00 87.06 103 ALA A C 1
ATOM 820 O O . ALA A 1 103 ? -3.276 -10.354 12.575 1.00 87.06 103 ALA A O 1
ATOM 821 N N . MET A 1 104 ? -4.733 -10.554 10.879 1.00 85.38 104 MET A N 1
ATOM 822 C CA . MET A 1 104 ? -4.920 -12.009 11.012 1.00 85.38 104 MET A CA 1
ATOM 823 C C . MET A 1 104 ? -3.877 -12.854 10.272 1.00 85.38 104 MET A C 1
ATOM 825 O O . MET A 1 104 ? -3.833 -14.072 10.461 1.00 85.38 104 MET A O 1
ATOM 829 N N . VAL A 1 105 ? -3.104 -12.247 9.372 1.00 79.25 105 VAL A N 1
ATOM 830 C CA . VAL A 1 105 ? -2.170 -12.961 8.499 1.00 79.25 105 VAL A CA 1
ATOM 831 C C . VAL A 1 105 ? -0.786 -12.369 8.665 1.00 79.25 105 VAL A C 1
ATOM 833 O O . VAL A 1 105 ? -0.577 -11.177 8.439 1.00 79.25 105 VAL A O 1
ATOM 836 N N . ASP A 1 106 ? 0.160 -13.224 9.031 1.00 73.81 106 ASP A N 1
ATOM 837 C CA . ASP A 1 106 ? 1.566 -12.870 9.034 1.00 73.81 106 ASP A CA 1
ATOM 838 C C . ASP A 1 106 ? 2.107 -12.869 7.607 1.00 73.81 106 ASP A C 1
ATOM 840 O O . ASP A 1 106 ? 1.726 -13.668 6.751 1.00 73.81 106 ASP A O 1
ATOM 844 N N . ILE A 1 107 ? 3.035 -11.958 7.338 1.00 74.69 107 ILE A N 1
ATOM 845 C CA . ILE A 1 107 ? 3.711 -11.907 6.045 1.00 74.69 107 ILE A CA 1
ATOM 846 C C . ILE A 1 107 ? 4.796 -12.972 6.068 1.00 74.69 107 ILE A C 1
ATOM 848 O O . ILE A 1 107 ? 5.880 -12.758 6.616 1.00 74.69 107 ILE A O 1
ATOM 852 N N . HIS A 1 108 ? 4.477 -14.126 5.500 1.00 73.19 108 HIS A N 1
ATOM 853 C CA . HIS A 1 108 ? 5.364 -15.276 5.429 1.00 73.19 108 HIS A CA 1
ATOM 854 C C . HIS A 1 108 ? 5.297 -15.902 4.037 1.00 73.19 108 HIS A C 1
ATOM 856 O O . HIS A 1 108 ? 4.216 -16.019 3.464 1.00 73.19 108 HIS A O 1
ATOM 862 N N . GLU A 1 109 ? 6.444 -16.302 3.490 1.00 70.12 109 GLU A N 1
ATOM 863 C CA . GLU A 1 109 ? 6.539 -16.836 2.124 1.00 70.12 109 GLU A CA 1
ATOM 864 C C . GLU A 1 109 ? 5.744 -18.136 1.931 1.00 70.12 109 GLU A C 1
ATOM 866 O O . GLU A 1 109 ? 5.105 -18.315 0.896 1.00 70.12 109 GLU A O 1
ATOM 871 N N . ASP A 1 110 ? 5.691 -18.978 2.963 1.00 76.25 110 ASP A N 1
ATOM 872 C CA . ASP A 1 110 ? 4.916 -20.224 2.956 1.00 76.25 110 ASP A CA 1
ATOM 873 C C . ASP A 1 110 ? 3.410 -20.043 3.232 1.00 76.25 110 ASP A C 1
ATOM 875 O O . ASP A 1 110 ? 2.630 -20.980 3.041 1.00 76.25 110 ASP A O 1
ATOM 879 N N . ASP A 1 111 ? 2.954 -18.859 3.668 1.00 82.81 111 ASP A N 1
ATOM 880 C CA . ASP A 1 111 ? 1.525 -18.641 3.917 1.00 82.81 111 ASP A CA 1
ATOM 881 C C . ASP A 1 111 ? 0.796 -18.350 2.600 1.00 82.81 111 ASP A C 1
ATOM 883 O O . ASP A 1 111 ? 0.869 -17.257 2.033 1.00 82.81 111 ASP A O 1
ATOM 887 N N . SER A 1 112 ? 0.031 -19.332 2.121 1.00 85.25 112 SER A N 1
ATOM 888 C CA . SER A 1 112 ? -0.767 -19.214 0.894 1.00 85.25 112 SER A CA 1
ATOM 889 C C . SER A 1 112 ? -1.727 -18.013 0.883 1.00 85.25 112 SER A C 1
ATOM 891 O O . SER A 1 112 ? -1.963 -17.441 -0.185 1.00 85.25 112 SER A O 1
ATOM 893 N N . ARG A 1 113 ? -2.235 -17.578 2.048 1.00 86.88 113 ARG A N 1
ATOM 894 C CA . ARG A 1 113 ? -3.133 -16.416 2.176 1.00 86.88 113 ARG A CA 1
ATOM 895 C C . ARG A 1 113 ? -2.421 -15.111 1.832 1.00 86.88 113 ARG A C 1
ATOM 897 O O . ARG A 1 113 ? -3.059 -14.192 1.327 1.00 86.88 113 ARG A O 1
ATOM 904 N N . TYR A 1 114 ? -1.109 -15.056 2.053 1.00 86.06 114 TYR A N 1
ATOM 905 C CA . TYR A 1 114 ? -0.245 -13.958 1.633 1.00 86.06 114 TYR A CA 1
ATOM 906 C C . TYR A 1 114 ? 0.287 -14.165 0.205 1.00 86.06 114 TYR A C 1
ATOM 908 O O . TYR A 1 114 ? 0.201 -13.274 -0.648 1.00 86.06 114 TYR A O 1
ATOM 916 N N . ARG A 1 115 ? 0.808 -15.365 -0.078 1.00 86.69 115 ARG A N 1
ATOM 917 C CA . ARG A 1 115 ? 1.525 -15.690 -1.314 1.00 86.69 115 ARG A CA 1
ATOM 918 C C . ARG A 1 115 ? 0.646 -15.562 -2.557 1.00 86.69 115 ARG A C 1
ATOM 920 O O . ARG A 1 115 ? 1.091 -14.972 -3.544 1.00 86.69 115 ARG A O 1
ATOM 927 N N . LEU A 1 116 ? -0.591 -16.068 -2.510 1.00 89.88 116 LEU A N 1
ATOM 928 C CA . LEU A 1 116 ? -1.492 -16.112 -3.668 1.00 89.88 116 LEU A CA 1
ATOM 929 C C . LEU A 1 116 ? -1.932 -14.712 -4.141 1.00 89.88 116 LEU A C 1
ATOM 931 O O . LEU A 1 116 ? -1.783 -14.421 -5.334 1.00 89.88 116 LEU A O 1
ATOM 935 N N . PRO A 1 117 ? -2.437 -13.806 -3.273 1.00 92.75 117 PRO A N 1
ATOM 936 C CA . PRO A 1 117 ? -2.751 -12.435 -3.682 1.00 92.75 117 PRO A CA 1
ATOM 937 C C . PRO A 1 117 ? -1.527 -11.674 -4.194 1.00 92.75 117 PRO A C 1
ATOM 939 O O . PRO A 1 117 ? -1.631 -10.929 -5.172 1.00 92.75 117 PRO A O 1
ATOM 942 N N . MET A 1 118 ? -0.370 -11.880 -3.560 1.00 91.44 118 MET A N 1
ATOM 943 C CA . MET A 1 118 ? 0.870 -11.202 -3.924 1.00 91.44 118 MET A CA 1
ATOM 944 C C . MET A 1 118 ? 1.359 -11.607 -5.321 1.00 91.44 118 MET A C 1
ATOM 946 O O . MET A 1 118 ? 1.606 -10.727 -6.145 1.00 91.44 118 MET A O 1
ATOM 950 N N . ASP A 1 119 ? 1.419 -12.908 -5.634 1.00 91.00 119 ASP A N 1
ATOM 951 C CA . ASP A 1 119 ? 1.782 -13.394 -6.977 1.00 91.00 119 ASP A CA 1
ATOM 952 C C . ASP A 1 119 ? 0.840 -12.867 -8.046 1.00 91.00 119 ASP A C 1
ATOM 954 O O . ASP A 1 119 ? 1.266 -12.340 -9.075 1.00 91.00 119 ASP A O 1
ATOM 958 N N . ARG A 1 120 ? -0.462 -13.001 -7.790 1.00 93.38 120 ARG A N 1
ATOM 959 C CA . ARG A 1 120 ? -1.510 -12.574 -8.710 1.00 93.38 120 ARG A CA 1
ATOM 960 C C . ARG A 1 120 ? -1.323 -11.113 -9.105 1.00 93.38 120 ARG A C 1
ATOM 962 O O . ARG A 1 120 ? -1.395 -10.777 -10.290 1.00 93.38 120 ARG A O 1
ATOM 969 N N . ASP A 1 121 ? -1.104 -10.239 -8.129 1.00 94.69 121 ASP A N 1
ATOM 970 C CA . ASP A 1 121 ? -1.013 -8.808 -8.391 1.00 94.69 121 ASP A CA 1
ATOM 971 C C . ASP A 1 121 ? 0.354 -8.394 -8.929 1.00 94.69 121 ASP A C 1
ATOM 973 O O . ASP A 1 121 ? 0.402 -7.556 -9.831 1.00 94.69 121 ASP A O 1
ATOM 977 N N . ALA A 1 122 ? 1.443 -9.027 -8.486 1.00 92.38 122 ALA A N 1
ATOM 978 C CA . ALA A 1 122 ? 2.766 -8.816 -9.062 1.00 92.38 122 ALA A CA 1
ATOM 979 C C . ALA A 1 122 ? 2.793 -9.203 -10.552 1.00 92.38 122 ALA A C 1
ATOM 981 O O . ALA A 1 122 ? 3.215 -8.407 -11.392 1.00 92.38 122 ALA A O 1
ATOM 982 N N . GLN A 1 123 ? 2.232 -10.360 -10.916 1.00 91.88 123 GLN A N 1
ATOM 983 C CA . GLN A 1 123 ? 2.126 -10.801 -12.309 1.00 91.88 123 GLN A CA 1
ATOM 984 C C . GLN A 1 123 ? 1.224 -9.887 -13.147 1.00 91.88 123 GLN A C 1
ATOM 986 O O . GLN A 1 123 ? 1.561 -9.548 -14.285 1.00 91.88 123 GLN A O 1
ATOM 991 N N . ARG A 1 124 ? 0.072 -9.458 -12.612 1.00 92.56 124 ARG A N 1
ATOM 992 C CA . ARG A 1 124 ? -0.802 -8.490 -13.302 1.00 92.56 124 ARG A CA 1
ATOM 993 C C . ARG A 1 124 ? -0.090 -7.166 -13.535 1.00 92.56 124 ARG A C 1
ATOM 995 O O . ARG A 1 124 ? -0.218 -6.598 -14.618 1.00 92.56 124 ARG A O 1
ATOM 1002 N N . LEU A 1 125 ? 0.635 -6.671 -12.536 1.00 92.06 125 LEU A N 1
ATOM 1003 C CA . LEU A 1 125 ? 1.371 -5.421 -12.641 1.00 92.06 125 LEU A CA 1
ATOM 1004 C C . LEU A 1 125 ? 2.506 -5.552 -13.666 1.00 92.06 125 LEU A C 1
ATOM 1006 O O . LEU A 1 125 ? 2.633 -4.693 -14.533 1.00 92.06 125 LEU A O 1
ATOM 1010 N N . ALA A 1 126 ? 3.248 -6.664 -13.654 1.00 89.75 126 ALA A N 1
ATOM 1011 C CA . ALA A 1 126 ? 4.325 -6.934 -14.608 1.00 89.75 126 ALA A CA 1
ATOM 1012 C C . ALA A 1 126 ? 3.831 -6.912 -16.063 1.00 89.75 126 ALA A C 1
ATOM 1014 O O . ALA A 1 126 ? 4.491 -6.322 -16.919 1.00 89.75 126 ALA A O 1
ATOM 1015 N N . LYS A 1 127 ? 2.648 -7.494 -16.318 1.00 90.12 127 LYS A N 1
ATOM 1016 C CA . LYS A 1 127 ? 1.988 -7.518 -17.636 1.00 90.12 127 LYS A CA 1
ATOM 1017 C C . LYS A 1 127 ? 1.468 -6.149 -18.083 1.00 90.12 127 LYS A C 1
ATOM 1019 O O . LYS A 1 127 ? 1.445 -5.872 -19.276 1.00 90.12 127 LYS A O 1
ATOM 1024 N N . LYS A 1 128 ? 1.022 -5.304 -17.147 1.00 89.81 128 LYS A N 1
ATOM 1025 C CA . LYS A 1 128 ? 0.478 -3.967 -17.448 1.00 89.81 128 LYS A CA 1
ATOM 1026 C C . LYS A 1 128 ? 1.556 -2.905 -17.651 1.00 89.81 128 LYS A C 1
ATOM 1028 O O . LYS A 1 128 ? 1.311 -1.918 -18.340 1.00 89.81 128 LYS A O 1
ATOM 1033 N N . LEU A 1 129 ? 2.710 -3.053 -17.005 1.00 88.25 129 LEU A N 1
ATOM 1034 C CA . LEU A 1 129 ? 3.754 -2.036 -17.027 1.00 88.25 129 LEU A CA 1
ATOM 1035 C C . LEU A 1 129 ? 4.607 -2.118 -18.304 1.00 88.25 129 LEU A C 1
ATOM 1037 O O . LEU A 1 129 ? 5.164 -3.186 -18.570 1.00 88.25 129 LEU A O 1
ATOM 1041 N N . PRO A 1 130 ? 4.830 -0.996 -19.020 1.00 86.38 130 PRO A N 1
ATOM 1042 C CA . PRO A 1 130 ? 5.752 -0.936 -20.157 1.00 86.38 130 PRO A CA 1
ATOM 1043 C C . PRO A 1 130 ? 7.151 -1.457 -19.808 1.00 86.38 130 PRO A C 1
ATOM 1045 O O . PRO A 1 130 ? 7.605 -1.261 -18.679 1.00 86.38 130 PRO A O 1
A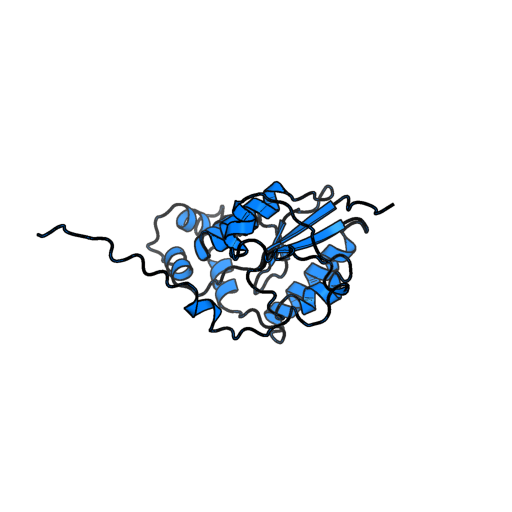TOM 1048 N N . MET A 1 131 ? 7.866 -2.054 -20.765 1.00 83.25 131 MET A N 1
ATOM 1049 C CA . MET A 1 131 ? 9.199 -2.645 -20.530 1.00 83.25 131 MET A CA 1
ATOM 1050 C C . MET A 1 131 ? 10.212 -1.652 -19.940 1.00 83.25 131 MET A C 1
ATOM 1052 O O . MET A 1 131 ? 11.023 -2.023 -19.103 1.00 83.25 131 MET A O 1
ATOM 1056 N N . GLU A 1 132 ? 10.084 -0.368 -20.273 1.00 83.75 132 GLU A N 1
ATOM 1057 C CA . GLU A 1 132 ? 10.914 0.738 -19.770 1.00 83.75 132 GLU A CA 1
ATOM 1058 C C . GLU A 1 132 ? 10.550 1.196 -18.340 1.00 83.75 132 GLU A C 1
ATOM 1060 O O . GLU A 1 132 ? 10.929 2.296 -17.922 1.00 83.75 132 GLU A O 1
ATOM 1065 N N . SER A 1 133 ? 9.756 0.409 -17.604 1.00 87.69 133 SER A N 1
ATOM 1066 C CA . SER A 1 133 ? 9.377 0.725 -16.222 1.00 87.69 133 SER A CA 1
ATOM 1067 C C . SER A 1 133 ? 10.341 0.097 -15.227 1.00 87.69 133 SER A C 1
ATOM 1069 O O . SER A 1 133 ? 10.550 -1.118 -15.260 1.00 87.69 133 SER A O 1
ATOM 1071 N N . GLU A 1 134 ? 10.828 0.911 -14.296 1.00 89.81 134 GLU A N 1
ATOM 1072 C CA . GLU A 1 134 ? 11.527 0.463 -13.093 1.00 89.81 134 GLU A CA 1
ATOM 1073 C C . GLU A 1 134 ? 10.550 0.346 -11.914 1.00 89.81 134 GLU A C 1
ATOM 1075 O O . GLU A 1 134 ? 9.644 1.172 -11.740 1.00 89.81 134 GLU A O 1
ATOM 1080 N N . ILE A 1 135 ? 10.734 -0.698 -11.109 1.00 90.75 135 ILE A N 1
ATOM 1081 C CA . ILE A 1 135 ? 9.919 -0.991 -9.931 1.00 90.75 135 ILE A CA 1
ATOM 1082 C C . ILE A 1 135 ? 10.835 -0.937 -8.720 1.00 90.75 135 ILE A C 1
ATOM 1084 O O . ILE A 1 135 ? 11.753 -1.740 -8.603 1.00 90.75 135 ILE A O 1
ATOM 1088 N N . ILE A 1 136 ? 10.597 0.013 -7.825 1.00 90.38 136 ILE A N 1
ATOM 1089 C CA . ILE A 1 136 ? 11.465 0.281 -6.682 1.00 90.38 136 ILE A CA 1
ATOM 1090 C C . ILE A 1 136 ? 10.779 -0.197 -5.408 1.00 90.38 136 ILE A C 1
ATOM 1092 O O . ILE A 1 136 ? 9.698 0.285 -5.065 1.00 90.38 136 ILE A O 1
ATOM 1096 N N . LEU A 1 137 ? 11.416 -1.114 -4.688 1.00 89.50 137 LEU A N 1
ATOM 1097 C CA . LEU A 1 137 ? 10.950 -1.580 -3.387 1.00 89.50 137 LEU A CA 1
ATOM 1098 C C . LEU A 1 137 ? 11.561 -0.731 -2.264 1.00 89.50 137 LEU A C 1
ATOM 1100 O O . LEU A 1 137 ? 12.778 -0.676 -2.105 1.00 89.50 137 LEU A O 1
ATOM 1104 N N . LEU A 1 138 ? 10.708 -0.082 -1.469 1.00 87.75 138 LEU A N 1
ATOM 1105 C CA . LEU A 1 138 ? 11.092 0.633 -0.251 1.00 87.75 138 LEU A CA 1
ATOM 1106 C C . LEU A 1 138 ? 10.745 -0.216 0.981 1.00 87.75 138 LEU A C 1
ATOM 1108 O O . LEU A 1 138 ? 9.584 -0.281 1.402 1.00 87.75 138 LEU A O 1
ATOM 1112 N N . SER A 1 139 ? 11.765 -0.838 1.571 1.00 78.56 139 SER A N 1
ATOM 1113 C CA . SER A 1 139 ? 11.687 -1.678 2.776 1.00 78.56 139 SER A CA 1
ATOM 1114 C C . SER A 1 139 ? 12.825 -1.364 3.754 1.00 78.56 139 SER A C 1
ATOM 1116 O O . SER A 1 139 ? 13.932 -1.104 3.303 1.00 78.56 139 SER A O 1
ATOM 1118 N N . SER A 1 140 ? 12.583 -1.430 5.071 1.00 59.97 140 SER A N 1
ATOM 1119 C CA . SER A 1 140 ? 13.594 -1.250 6.142 1.00 59.97 140 SER A CA 1
ATOM 1120 C C . SER A 1 140 ? 14.713 -2.267 6.063 1.00 59.97 140 SER A C 1
ATOM 1122 O O . SER A 1 140 ? 15.867 -1.946 6.319 1.00 59.97 140 SER A O 1
ATOM 1124 N N . VAL A 1 141 ? 14.354 -3.501 5.732 1.00 50.44 141 VAL A N 1
ATOM 1125 C CA . VAL A 1 141 ? 15.260 -4.628 5.576 1.00 50.44 141 VAL A CA 1
ATOM 1126 C C . VAL A 1 141 ? 14.684 -5.435 4.425 1.00 50.44 141 VAL A C 1
ATOM 1128 O O . VAL A 1 141 ? 13.469 -5.655 4.378 1.00 50.44 141 VAL A O 1
ATOM 1131 N N . ALA A 1 142 ? 15.524 -5.820 3.466 1.00 50.62 142 ALA A N 1
ATOM 1132 C CA . ALA A 1 142 ? 15.157 -6.761 2.416 1.00 50.62 142 ALA A CA 1
ATOM 1133 C C . ALA A 1 142 ? 14.911 -8.134 3.065 1.00 50.62 142 ALA A C 1
ATOM 1135 O O . ALA A 1 142 ? 15.780 -8.995 3.092 1.00 50.62 142 ALA A O 1
ATOM 1136 N N . THR A 1 143 ? 13.748 -8.296 3.694 1.00 55.34 143 THR A N 1
ATOM 1137 C CA . THR A 1 143 ? 13.319 -9.572 4.263 1.00 55.34 143 THR A CA 1
ATOM 1138 C C . THR A 1 143 ? 12.866 -10.464 3.116 1.00 55.34 143 THR A C 1
ATOM 1140 O O . THR A 1 143 ? 12.118 -10.017 2.239 1.00 55.34 143 THR A O 1
ATOM 1143 N N . GLY A 1 144 ? 13.322 -11.721 3.105 1.00 58.88 144 GLY A N 1
ATOM 1144 C CA . GLY A 1 144 ? 13.069 -12.612 1.969 1.00 58.88 144 GLY A CA 1
ATOM 1145 C C . GLY A 1 144 ? 11.593 -12.844 1.657 1.00 58.88 144 GLY A C 1
ATOM 1146 O O . GLY A 1 144 ? 11.197 -12.911 0.495 1.00 58.88 144 GLY A O 1
ATOM 1147 N N . LYS A 1 145 ? 10.775 -12.722 2.706 1.00 69.62 145 LYS A N 1
ATOM 1148 C CA . LYS A 1 145 ? 9.313 -12.831 2.756 1.00 69.62 145 LYS A CA 1
ATOM 1149 C C . LYS A 1 145 ? 8.566 -12.244 1.550 1.00 69.62 145 LYS A C 1
ATOM 1151 O O . LYS A 1 145 ? 7.576 -12.821 1.116 1.00 69.62 145 LYS A O 1
ATOM 1156 N N . TYR A 1 146 ? 8.999 -11.102 1.014 1.00 75.50 146 TYR A N 1
ATOM 1157 C CA . TYR A 1 146 ? 8.403 -10.509 -0.194 1.00 75.50 146 TYR A CA 1
ATOM 1158 C C . TYR A 1 146 ? 9.390 -10.257 -1.324 1.00 75.50 146 TYR A C 1
ATOM 1160 O O . TYR A 1 146 ? 8.964 -10.039 -2.457 1.00 75.50 146 TYR A O 1
ATOM 1168 N N . VAL A 1 147 ? 10.693 -10.273 -1.059 1.00 77.31 147 VAL A N 1
ATOM 1169 C CA . VAL A 1 147 ? 11.687 -10.005 -2.098 1.00 77.31 147 VAL A CA 1
ATOM 1170 C C . VAL A 1 147 ? 11.721 -11.141 -3.119 1.00 77.31 147 VAL A C 1
ATOM 1172 O O . VAL A 1 147 ? 11.677 -10.852 -4.313 1.00 77.31 147 VAL A O 1
ATOM 1175 N N . ASP A 1 148 ? 11.673 -12.402 -2.687 1.00 76.56 148 ASP A N 1
ATOM 1176 C CA . ASP A 1 148 ? 11.713 -13.554 -3.600 1.00 76.56 148 ASP A CA 1
ATOM 1177 C C . ASP A 1 148 ? 10.489 -13.603 -4.525 1.00 76.56 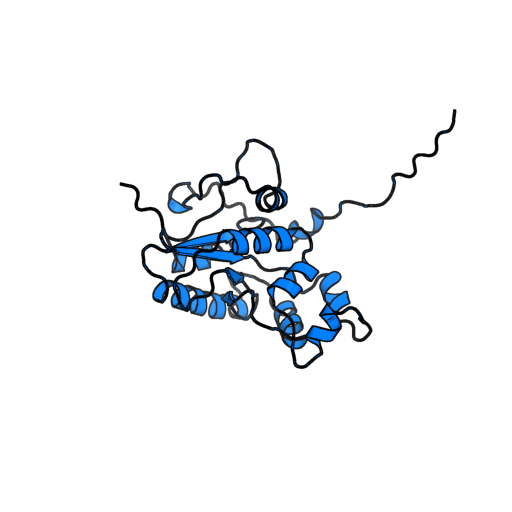148 ASP A C 1
ATOM 1179 O O . ASP A 1 148 ? 10.606 -13.784 -5.741 1.00 76.56 148 ASP A O 1
ATOM 1183 N N . VAL A 1 149 ? 9.310 -13.314 -3.970 1.00 79.44 149 VAL A N 1
ATOM 1184 C CA . VAL A 1 149 ? 8.050 -13.182 -4.719 1.00 79.44 149 VAL A CA 1
ATOM 1185 C C . VAL A 1 149 ? 8.151 -12.123 -5.819 1.00 79.44 149 VAL A C 1
ATOM 1187 O O . VAL A 1 149 ? 7.727 -12.317 -6.965 1.00 79.44 149 VAL A O 1
ATOM 1190 N N . LEU A 1 150 ? 8.706 -10.969 -5.457 1.00 85.31 150 LEU A N 1
ATOM 1191 C CA . LEU A 1 150 ? 8.823 -9.824 -6.346 1.00 85.31 150 LEU A CA 1
ATOM 1192 C C . LEU A 1 150 ? 9.902 -10.049 -7.405 1.00 85.31 150 LEU A C 1
ATOM 1194 O O . LEU A 1 150 ? 9.689 -9.687 -8.562 1.00 85.31 150 LEU A O 1
ATOM 1198 N N . LEU A 1 151 ? 11.017 -10.689 -7.051 1.00 83.06 151 LEU A N 1
ATOM 1199 C CA . LEU A 1 151 ? 12.078 -11.066 -7.985 1.00 83.06 151 LEU A CA 1
ATOM 1200 C C . LEU A 1 151 ? 11.572 -12.051 -9.039 1.00 83.06 151 LEU A C 1
ATOM 1202 O O . LEU A 1 151 ? 11.841 -11.854 -10.224 1.00 83.06 151 LEU A O 1
ATOM 1206 N N . ALA A 1 152 ? 10.778 -13.049 -8.642 1.00 83.38 152 ALA A N 1
ATOM 1207 C CA . ALA A 1 152 ? 10.190 -14.005 -9.579 1.00 83.38 152 ALA A CA 1
ATOM 1208 C C . ALA A 1 152 ? 9.310 -13.319 -10.645 1.00 83.38 152 ALA A C 1
ATOM 1210 O O . ALA A 1 152 ? 9.321 -13.712 -11.815 1.00 83.38 152 ALA A O 1
ATOM 1211 N N . SER A 1 153 ? 8.584 -12.265 -10.253 1.00 86.00 153 SER A N 1
ATOM 1212 C CA . SER A 1 153 ? 7.649 -11.546 -11.131 1.00 86.00 153 SER A CA 1
ATOM 1213 C C . SER A 1 153 ? 8.294 -10.422 -11.948 1.00 86.00 153 SER A C 1
ATOM 1215 O O . SER A 1 153 ? 7.944 -10.227 -13.112 1.00 86.00 153 SER A O 1
ATOM 1217 N N . PHE A 1 154 ? 9.210 -9.657 -11.349 1.00 85.19 154 PHE A N 1
ATOM 1218 C CA . PHE A 1 154 ? 9.744 -8.417 -11.924 1.00 85.19 154 PHE A CA 1
ATOM 1219 C C . PHE A 1 154 ? 11.189 -8.523 -12.412 1.00 85.19 154 PHE A C 1
ATOM 1221 O O . PHE A 1 154 ? 11.597 -7.698 -13.232 1.00 85.19 154 PHE A O 1
ATOM 1228 N N . ARG A 1 155 ? 11.937 -9.538 -11.965 1.00 85.06 155 ARG A N 1
ATOM 1229 C CA . ARG A 1 155 ? 13.301 -9.848 -12.416 1.00 85.06 155 ARG A CA 1
ATOM 1230 C C . ARG A 1 155 ? 14.205 -8.602 -12.400 1.00 85.06 155 ARG A C 1
ATOM 1232 O O . ARG A 1 155 ? 14.261 -7.878 -11.412 1.00 85.06 155 ARG A O 1
ATOM 1239 N N . ASP A 1 156 ? 14.863 -8.322 -13.515 1.00 81.69 156 ASP A N 1
ATOM 1240 C CA . ASP A 1 156 ? 15.780 -7.216 -13.796 1.00 81.69 156 ASP A CA 1
ATOM 1241 C C . ASP A 1 156 ? 15.148 -5.808 -13.720 1.00 81.69 156 ASP A C 1
ATOM 1243 O O . ASP A 1 156 ? 15.864 -4.796 -13.682 1.00 81.69 156 ASP A O 1
ATOM 1247 N N . ARG A 1 157 ? 13.814 -5.716 -13.636 1.00 84.94 157 ARG A N 1
ATOM 1248 C CA . ARG A 1 157 ? 13.079 -4.452 -13.449 1.00 84.94 157 ARG A CA 1
ATOM 1249 C C . ARG A 1 157 ? 12.873 -4.089 -11.979 1.00 84.94 157 ARG A C 1
ATOM 1251 O O . ARG A 1 157 ? 12.543 -2.934 -11.703 1.00 84.94 157 ARG A O 1
ATOM 1258 N N . LEU A 1 158 ? 13.055 -5.037 -11.052 1.00 86.50 158 LEU A N 1
ATOM 1259 C CA . LEU A 1 158 ? 13.001 -4.769 -9.616 1.00 86.50 158 LEU A CA 1
ATOM 1260 C C . LEU A 1 158 ? 14.294 -4.098 -9.166 1.00 86.50 158 LEU A C 1
ATOM 1262 O O . LEU A 1 158 ? 15.387 -4.526 -9.528 1.00 86.50 158 LEU A O 1
ATOM 1266 N N . ARG A 1 159 ? 14.170 -3.046 -8.367 1.00 84.94 159 ARG A N 1
ATOM 1267 C CA . ARG A 1 159 ? 15.292 -2.265 -7.874 1.00 84.94 159 ARG A CA 1
ATOM 1268 C C . ARG A 1 159 ? 15.134 -1.901 -6.410 1.00 84.94 159 ARG A C 1
ATOM 1270 O O . ARG A 1 159 ? 14.021 -1.787 -5.896 1.00 84.94 159 ARG A O 1
ATOM 1277 N N . PHE A 1 160 ? 16.270 -1.648 -5.776 1.00 80.12 160 PHE A N 1
ATOM 1278 C CA . PHE A 1 160 ? 16.354 -1.226 -4.384 1.00 80.12 160 PHE A CA 1
ATOM 1279 C C . PHE A 1 160 ? 17.103 0.107 -4.299 1.00 80.12 160 PHE A C 1
ATOM 1281 O O . PHE A 1 160 ? 18.012 0.348 -5.103 1.00 80.12 160 PHE A O 1
ATOM 1288 N N . PRO A 1 161 ? 16.750 0.990 -3.351 1.00 73.50 161 PRO A N 1
ATOM 1289 C CA . PRO A 1 161 ? 17.600 2.125 -3.018 1.00 73.50 161 PRO A CA 1
ATOM 1290 C C . PRO A 1 161 ? 19.001 1.619 -2.656 1.00 73.50 161 PRO A C 1
ATOM 1292 O O . PRO A 1 161 ? 19.120 0.722 -1.819 1.00 73.50 161 PRO A O 1
ATOM 1295 N N . SER A 1 162 ? 20.061 2.167 -3.261 1.00 59.50 162 SER A N 1
ATOM 1296 C CA . SER A 1 162 ? 21.417 1.894 -2.781 1.00 59.50 162 SER A CA 1
ATOM 1297 C C . SER A 1 162 ? 21.528 2.348 -1.334 1.00 59.50 162 SER A C 1
ATOM 1299 O O . SER A 1 162 ? 21.273 3.514 -1.024 1.00 59.50 162 SER A O 1
ATOM 1301 N N . ARG A 1 163 ? 21.955 1.454 -0.446 1.00 49.78 163 ARG A N 1
ATOM 1302 C CA . ARG A 1 163 ? 22.414 1.856 0.879 1.00 49.78 163 ARG A CA 1
ATOM 1303 C C . ARG A 1 163 ? 23.779 2.511 0.697 1.00 49.78 163 ARG A C 1
ATOM 1305 O O . ARG A 1 163 ? 24.766 1.814 0.482 1.00 49.78 163 ARG A O 1
ATOM 1312 N N . SER A 1 164 ? 23.846 3.835 0.755 1.00 35.97 164 SER A N 1
ATOM 1313 C CA . SER A 1 164 ? 25.131 4.519 0.827 1.00 35.97 164 SER A CA 1
ATOM 1314 C C . SER A 1 164 ? 25.717 4.384 2.222 1.00 35.97 164 SER A C 1
ATOM 1316 O O . SER A 1 164 ? 25.166 4.831 3.226 1.00 35.97 164 SER A O 1
ATOM 1318 N N . THR A 1 165 ? 26.884 3.762 2.275 1.00 35.50 165 THR A N 1
ATOM 1319 C CA . THR A 1 165 ? 27.726 3.600 3.461 1.00 35.50 165 THR A CA 1
ATOM 1320 C C . THR A 1 165 ? 28.335 4.915 3.964 1.00 35.50 165 THR A C 1
ATOM 1322 O O . THR A 1 165 ? 29.056 4.897 4.954 1.00 35.50 165 THR A O 1
ATOM 1325 N N . SER A 1 166 ? 28.049 6.067 3.349 1.00 30.59 166 SER A N 1
ATOM 1326 C CA . SER A 1 166 ? 28.743 7.329 3.642 1.00 30.59 166 SER A CA 1
ATOM 1327 C C . SER A 1 166 ? 28.193 8.142 4.824 1.00 30.59 166 SER A C 1
ATOM 1329 O O . SER A 1 166 ? 28.754 9.192 5.122 1.00 30.59 166 SER A O 1
ATOM 1331 N N . ALA A 1 167 ? 27.152 7.693 5.541 1.00 40.19 167 ALA A N 1
ATOM 1332 C CA . ALA A 1 167 ? 26.675 8.434 6.723 1.00 40.19 167 ALA A CA 1
ATOM 1333 C C . ALA A 1 167 ? 26.026 7.607 7.849 1.00 40.19 167 ALA A C 1
ATOM 1335 O O . ALA A 1 167 ? 25.510 8.194 8.795 1.00 40.19 167 ALA A O 1
ATOM 1336 N N . GLY A 1 168 ? 25.994 6.271 7.772 1.00 35.56 168 GLY A N 1
ATOM 1337 C CA . GLY A 1 168 ? 25.401 5.443 8.839 1.00 35.56 168 GLY A CA 1
ATOM 1338 C C . GLY A 1 168 ? 23.913 5.713 9.126 1.00 35.56 168 GLY A C 1
ATOM 1339 O O . GLY A 1 168 ? 23.398 5.266 10.147 1.00 35.56 168 GLY A O 1
ATOM 1340 N N . LEU A 1 169 ? 23.210 6.440 8.249 1.00 40.75 169 LEU A N 1
ATOM 1341 C CA . LEU A 1 169 ? 21.817 6.808 8.468 1.00 40.75 169 LEU A CA 1
ATOM 1342 C C . LEU A 1 169 ? 20.882 5.647 8.092 1.00 40.75 169 LEU A C 1
ATOM 1344 O O . LEU A 1 169 ? 21.038 5.061 7.016 1.00 40.75 169 LEU A O 1
ATOM 1348 N N . PRO A 1 170 ? 19.879 5.329 8.929 1.00 47.59 170 PRO A N 1
ATOM 1349 C CA . PRO A 1 170 ? 18.814 4.404 8.561 1.00 47.59 170 PRO A CA 1
ATOM 1350 C C . PRO A 1 170 ? 18.120 4.858 7.268 1.00 47.59 170 PRO A C 1
ATOM 1352 O O . PRO A 1 170 ? 17.972 6.060 7.026 1.00 47.59 170 PRO A O 1
ATOM 1355 N N . LEU A 1 171 ? 17.612 3.909 6.470 1.00 49.34 171 LEU A N 1
ATOM 1356 C CA . LEU A 1 171 ? 16.785 4.172 5.273 1.00 49.34 171 LEU A CA 1
ATOM 1357 C C . LEU A 1 171 ? 15.637 5.171 5.539 1.00 49.34 171 LEU A C 1
ATOM 1359 O O . LEU A 1 171 ? 15.192 5.880 4.634 1.00 49.34 171 LEU A O 1
ATOM 1363 N N . GLU A 1 172 ? 15.197 5.259 6.795 1.00 48.44 172 GLU A N 1
ATOM 1364 C CA . GLU A 1 172 ? 14.211 6.214 7.298 1.00 48.44 172 GLU A CA 1
ATOM 1365 C C . GLU A 1 172 ? 14.636 7.675 7.100 1.00 48.44 172 GLU A C 1
ATOM 1367 O O . GLU A 1 172 ? 13.856 8.476 6.583 1.00 48.44 172 GLU A O 1
ATOM 1372 N N . LEU A 1 173 ? 15.884 8.019 7.439 1.00 43.09 173 LEU A N 1
ATOM 1373 C CA . LEU A 1 173 ? 16.429 9.359 7.213 1.00 43.09 173 LEU A CA 1
ATOM 1374 C C . LEU A 1 173 ? 16.820 9.572 5.748 1.00 43.09 173 LEU A C 1
ATOM 1376 O O . LEU A 1 173 ? 16.723 10.692 5.246 1.00 43.09 173 LEU A O 1
ATOM 1380 N N . PHE A 1 174 ? 17.194 8.514 5.025 1.00 48.38 174 PHE A N 1
ATOM 1381 C CA . PHE A 1 174 ? 17.487 8.608 3.593 1.00 48.38 174 PHE A CA 1
ATOM 1382 C C . PHE A 1 174 ? 16.264 9.079 2.787 1.00 48.38 174 PHE A C 1
ATOM 1384 O O . PHE A 1 174 ? 16.350 10.029 2.009 1.00 48.38 174 PHE A O 1
ATOM 1391 N N . CYS A 1 175 ? 15.086 8.498 3.042 1.00 45.62 175 CYS A N 1
ATOM 1392 C CA . CYS A 1 175 ? 13.849 8.914 2.370 1.00 45.62 175 CYS A CA 1
ATOM 1393 C C . CYS A 1 175 ? 13.449 10.367 2.700 1.00 45.62 175 CYS A C 1
ATOM 1395 O O . CYS A 1 175 ? 12.814 11.035 1.883 1.00 45.62 175 CYS A O 1
ATOM 1397 N N . ILE A 1 176 ? 13.829 10.869 3.881 1.00 43.34 176 ILE A N 1
ATOM 1398 C CA . ILE A 1 176 ? 13.534 12.235 4.343 1.00 43.34 176 ILE A CA 1
ATOM 1399 C C . ILE A 1 176 ? 14.503 13.265 3.734 1.00 43.34 176 ILE A C 1
ATOM 1401 O O . ILE A 1 176 ? 14.097 14.387 3.433 1.00 43.34 176 ILE A O 1
ATOM 1405 N N . THR A 1 177 ? 15.766 12.899 3.505 1.00 39.09 177 THR A N 1
ATOM 1406 C CA . THR A 1 177 ? 16.851 13.841 3.153 1.00 39.09 177 THR A CA 1
ATOM 1407 C C . THR A 1 177 ? 16.958 14.192 1.661 1.00 39.09 177 THR A C 1
ATOM 1409 O O . THR A 1 177 ? 17.809 14.997 1.289 1.00 39.09 177 THR A O 1
ATOM 1412 N N . ARG A 1 178 ? 16.076 13.661 0.795 1.00 45.91 178 ARG A N 1
ATOM 1413 C CA . ARG A 1 178 ? 15.978 13.968 -0.656 1.00 45.91 178 ARG A CA 1
ATOM 1414 C C . ARG A 1 178 ? 17.283 13.821 -1.469 1.00 45.91 178 ARG A C 1
ATOM 1416 O O . ARG A 1 178 ? 17.342 14.311 -2.597 1.00 45.91 178 ARG A O 1
ATOM 1423 N N . ARG A 1 179 ? 18.323 13.153 -0.960 1.00 38.84 179 ARG A N 1
ATOM 1424 C CA . ARG A 1 179 ? 19.540 12.874 -1.738 1.00 38.84 179 ARG A CA 1
ATOM 1425 C C . ARG A 1 179 ? 19.339 11.608 -2.567 1.00 38.84 179 ARG A C 1
ATOM 1427 O O . ARG A 1 179 ? 19.172 10.520 -2.033 1.00 38.84 179 ARG A O 1
ATOM 1434 N N . CYS A 1 180 ? 19.295 11.778 -3.885 1.00 36.53 180 CYS A N 1
ATOM 1435 C CA . CYS A 1 180 ? 19.234 10.687 -4.850 1.00 36.53 180 CYS A CA 1
ATOM 1436 C C . CYS A 1 180 ? 20.642 10.124 -5.083 1.00 36.53 180 CYS A C 1
ATOM 1438 O O . CYS A 1 180 ? 21.500 10.830 -5.600 1.00 36.53 180 CYS A O 1
ATOM 1440 N N . GLU A 1 181 ? 20.838 8.851 -4.761 1.00 45.03 181 GLU A N 1
ATOM 1441 C CA . GLU A 1 181 ? 22.005 8.038 -5.126 1.00 45.03 181 GLU A CA 1
ATOM 1442 C C . GLU A 1 181 ? 21.523 6.758 -5.846 1.00 45.03 181 GLU A C 1
ATOM 1444 O O . GLU A 1 181 ? 20.309 6.511 -5.875 1.00 45.03 181 GLU A O 1
ATOM 1449 N N . PRO A 1 182 ? 22.399 6.020 -6.559 1.00 44.50 182 PRO A N 1
ATOM 1450 C CA . PRO A 1 182 ? 21.976 5.156 -7.658 1.00 44.50 182 PRO A CA 1
ATOM 1451 C C . PRO A 1 182 ? 21.103 3.981 -7.209 1.00 44.50 182 PRO A C 1
ATOM 1453 O O . PRO A 1 182 ? 21.444 3.190 -6.344 1.00 44.50 182 PRO A O 1
ATOM 1456 N N . ILE A 1 183 ? 19.962 3.825 -7.867 1.00 53.25 183 ILE A N 1
ATOM 1457 C CA . ILE A 1 183 ? 19.070 2.678 -7.708 1.00 53.25 183 ILE A CA 1
ATOM 1458 C C . ILE A 1 183 ? 19.775 1.426 -8.270 1.00 53.25 183 ILE A C 1
ATOM 1460 O O . ILE A 1 183 ? 20.094 1.378 -9.459 1.00 53.25 183 ILE A O 1
ATOM 1464 N N . VAL A 1 184 ? 20.021 0.410 -7.436 1.00 53.84 184 VAL A N 1
ATOM 1465 C CA . VAL A 1 184 ? 20.808 -0.783 -7.810 1.00 53.84 184 VAL A CA 1
ATOM 1466 C C . VAL A 1 184 ? 19.925 -1.946 -8.275 1.00 53.84 184 VAL A C 1
ATOM 1468 O O . VAL A 1 184 ? 18.796 -2.118 -7.806 1.00 53.84 184 VAL A O 1
ATOM 1471 N N . ASN A 1 185 ? 20.435 -2.745 -9.221 1.00 48.34 185 ASN A N 1
ATOM 1472 C CA . ASN A 1 185 ? 19.827 -4.018 -9.618 1.00 48.34 185 ASN A CA 1
ATOM 1473 C C . ASN A 1 185 ? 20.285 -5.125 -8.651 1.00 48.34 185 ASN A C 1
ATOM 1475 O O . ASN A 1 185 ? 21.494 -5.312 -8.504 1.00 48.34 185 ASN A O 1
ATOM 1479 N N . PRO A 1 186 ? 19.368 -5.888 -8.035 1.00 45.34 186 PRO A N 1
ATOM 1480 C CA . PRO A 1 186 ? 19.720 -7.036 -7.200 1.00 45.34 186 PRO A CA 1
ATOM 1481 C C . PRO A 1 186 ? 20.492 -8.122 -7.962 1.00 45.34 186 PRO A C 1
ATOM 1483 O O . PRO A 1 186 ? 21.267 -8.841 -7.355 1.00 45.34 186 PRO A O 1
ATOM 1486 N N . LEU A 1 187 ? 20.345 -8.235 -9.288 1.00 45.75 187 LEU A N 1
ATOM 1487 C CA . LEU A 1 187 ? 21.105 -9.209 -10.087 1.00 45.75 187 LEU A CA 1
ATOM 1488 C C . LEU A 1 187 ? 22.576 -8.812 -10.302 1.00 45.75 187 LEU A C 1
ATOM 1490 O O . LEU A 1 187 ? 23.358 -9.618 -10.796 1.00 45.75 187 LEU A O 1
ATOM 1494 N N . SER A 1 188 ? 22.957 -7.578 -9.961 1.00 40.78 188 SER A N 1
ATOM 1495 C CA . SER A 1 188 ? 24.322 -7.061 -10.131 1.00 40.78 188 SER A CA 1
ATOM 1496 C C . SER A 1 188 ? 25.200 -7.235 -8.891 1.00 40.78 188 SER A C 1
ATOM 1498 O O . SER A 1 188 ? 26.414 -7.105 -8.994 1.00 40.78 188 SER A O 1
ATOM 1500 N N . TYR A 1 189 ? 24.603 -7.526 -7.735 1.00 36.72 189 TYR A N 1
ATOM 1501 C CA . TYR A 1 189 ? 25.300 -7.771 -6.475 1.00 36.72 189 TYR A CA 1
ATOM 1502 C C . TYR A 1 189 ? 24.817 -9.115 -5.930 1.00 36.72 189 TYR A C 1
ATOM 1504 O O . TYR A 1 189 ? 23.619 -9.320 -5.782 1.00 36.72 189 TYR A O 1
ATOM 1512 N N . GLY A 1 190 ? 25.735 -10.053 -5.681 1.00 36.44 190 GLY A N 1
ATOM 1513 C CA . GLY A 1 190 ? 25.409 -11.397 -5.192 1.00 36.44 190 GLY A CA 1
ATOM 1514 C C . GLY A 1 190 ? 24.631 -11.406 -3.867 1.00 36.44 190 GLY A C 1
ATOM 1515 O O . GLY A 1 190 ? 24.370 -10.366 -3.265 1.00 36.44 190 GLY A O 1
ATOM 1516 N N . ARG A 1 191 ? 24.282 -12.610 -3.386 1.00 38.41 191 ARG A N 1
ATOM 1517 C CA . ARG A 1 191 ? 23.453 -12.890 -2.186 1.00 38.41 191 ARG A CA 1
ATOM 1518 C C . ARG A 1 191 ? 23.944 -12.282 -0.848 1.00 38.41 191 ARG A C 1
ATOM 1520 O O . ARG A 1 191 ? 23.395 -12.618 0.190 1.00 38.41 191 ARG A O 1
ATOM 1527 N N . GLU A 1 192 ? 24.939 -11.400 -0.837 1.00 35.25 192 GLU A N 1
ATOM 1528 C CA . GLU A 1 192 ? 25.476 -10.723 0.356 1.00 35.25 192 GLU A CA 1
ATOM 1529 C C . GLU A 1 192 ? 24.525 -9.682 0.971 1.00 35.25 192 GLU A C 1
ATOM 1531 O O . GLU A 1 192 ? 24.725 -9.267 2.106 1.00 35.25 192 GLU A O 1
ATOM 1536 N N . TRP A 1 193 ? 23.458 -9.277 0.273 1.00 37.03 193 TRP A N 1
ATOM 1537 C CA . TRP A 1 193 ? 22.434 -8.376 0.833 1.00 37.03 193 TRP A CA 1
ATOM 1538 C C . TRP A 1 193 ? 21.312 -9.099 1.592 1.00 37.03 193 TRP A C 1
ATOM 1540 O O . TRP A 1 193 ? 20.477 -8.444 2.218 1.00 37.03 193 TRP A O 1
ATOM 1550 N N . TYR A 1 194 ? 21.279 -10.434 1.535 1.00 36.56 194 TYR A N 1
ATOM 1551 C CA . TYR A 1 194 ? 20.264 -11.265 2.179 1.00 36.56 194 TYR A CA 1
ATOM 1552 C C . TYR A 1 194 ? 20.795 -11.800 3.508 1.00 36.56 194 TYR A C 1
ATOM 1554 O O . TYR A 1 194 ? 21.485 -12.815 3.560 1.00 36.56 194 TYR A O 1
ATOM 1562 N N . HIS A 1 195 ? 20.434 -11.137 4.601 1.00 31.94 195 HIS A N 1
ATOM 1563 C CA . HIS A 1 195 ? 20.496 -11.759 5.918 1.00 31.94 195 HIS A CA 1
ATOM 1564 C C . HIS A 1 195 ? 19.058 -12.007 6.385 1.00 31.94 195 HIS A C 1
ATOM 1566 O O . HIS A 1 195 ? 18.300 -11.040 6.495 1.00 31.94 195 HIS A O 1
ATOM 1572 N N . PRO A 1 196 ? 18.641 -13.266 6.623 1.00 28.25 196 PRO A N 1
ATOM 1573 C CA . PRO A 1 196 ? 17.350 -13.544 7.236 1.00 28.25 196 PRO A CA 1
ATOM 1574 C C . PRO A 1 196 ? 17.359 -12.946 8.645 1.00 28.25 196 PRO A C 1
ATOM 1576 O O . PRO A 1 196 ? 18.053 -13.423 9.539 1.00 28.25 196 PRO A O 1
ATOM 1579 N N . VAL A 1 197 ? 16.642 -11.838 8.815 1.00 34.38 197 VAL A N 1
ATOM 1580 C CA . VAL A 1 197 ? 16.459 -11.189 10.110 1.00 34.38 197 VAL A CA 1
ATOM 1581 C C . VAL A 1 197 ? 15.221 -11.795 10.759 1.00 34.38 197 VAL A C 1
ATOM 1583 O O . VAL A 1 197 ? 14.140 -11.806 10.168 1.00 34.38 197 VAL A O 1
ATOM 1586 N N . ASP A 1 198 ? 15.411 -12.336 11.959 1.00 27.72 198 ASP A N 1
ATOM 1587 C CA . ASP A 1 198 ? 14.382 -13.021 12.732 1.00 27.72 198 ASP A CA 1
ATOM 1588 C C . ASP A 1 198 ? 13.234 -12.059 13.078 1.00 27.72 198 ASP A C 1
ATOM 1590 O O . ASP A 1 198 ? 13.472 -10.920 13.493 1.00 27.72 198 ASP A O 1
ATOM 1594 N N . SER A 1 199 ? 11.986 -12.502 12.907 1.00 34.06 199 SER A N 1
ATOM 1595 C CA . SER A 1 199 ? 10.770 -11.662 12.942 1.00 34.06 199 SER A CA 1
ATOM 1596 C C . SER A 1 199 ? 10.620 -10.847 14.232 1.00 34.06 199 SER A C 1
ATOM 1598 O O . SER A 1 199 ? 10.002 -9.788 14.230 1.00 34.06 199 SER A O 1
ATOM 1600 N N . GLN A 1 200 ? 11.198 -11.332 15.333 1.00 30.66 200 GLN A N 1
ATOM 1601 C CA . GLN A 1 200 ? 11.136 -10.683 16.645 1.00 30.66 200 GLN A CA 1
ATOM 1602 C C . GLN A 1 200 ? 12.178 -9.574 16.850 1.00 30.66 200 GLN A C 1
ATOM 1604 O O . GLN A 1 200 ? 12.094 -8.801 17.803 1.00 30.66 200 GLN A O 1
ATOM 1609 N N . SER A 1 201 ? 13.172 -9.462 15.969 1.00 31.30 201 SER A N 1
ATOM 1610 C CA . SER A 1 201 ? 14.216 -8.437 16.081 1.00 31.30 201 SER A CA 1
ATOM 1611 C C . SER A 1 201 ? 13.815 -7.083 15.475 1.00 31.30 201 SER A C 1
ATOM 1613 O O . SER A 1 201 ? 14.369 -6.062 15.884 1.00 31.30 201 SER A O 1
ATOM 1615 N N . GLU A 1 202 ? 12.777 -7.032 14.623 1.00 35.97 202 GLU A N 1
ATOM 1616 C CA . GLU A 1 202 ? 12.114 -5.771 14.236 1.00 35.97 20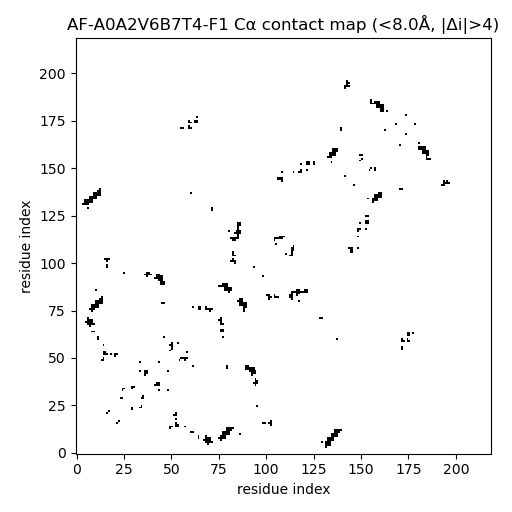2 GLU A CA 1
ATOM 1617 C C . GLU A 1 202 ? 11.468 -5.064 15.445 1.00 35.97 202 GLU A C 1
ATOM 1619 O O . GLU A 1 202 ? 11.370 -3.838 15.456 1.00 35.97 202 GLU A O 1
ATOM 1624 N N . GLU A 1 203 ? 11.085 -5.805 16.495 1.00 36.22 203 GLU A N 1
ATOM 1625 C CA . GLU A 1 203 ? 10.441 -5.238 17.689 1.00 36.22 203 GLU A CA 1
ATOM 1626 C C . GLU A 1 203 ? 11.431 -4.594 18.672 1.00 36.22 203 GLU A C 1
ATOM 1628 O O . GLU A 1 203 ? 11.089 -3.620 19.344 1.00 36.22 203 GLU A O 1
ATOM 1633 N N . ARG A 1 204 ? 12.678 -5.080 18.752 1.00 29.62 204 ARG A N 1
ATOM 1634 C CA . ARG A 1 204 ? 13.652 -4.583 19.747 1.00 29.62 204 ARG A CA 1
ATOM 1635 C C . ARG A 1 204 ? 14.405 -3.324 19.315 1.00 29.62 204 ARG A C 1
ATOM 1637 O O . ARG A 1 204 ? 14.964 -2.638 20.163 1.00 29.62 204 ARG A O 1
ATOM 1644 N N . GLY A 1 205 ? 14.398 -2.987 18.026 1.00 26.73 205 GLY A N 1
ATOM 1645 C CA . GLY A 1 205 ? 15.107 -1.816 17.495 1.00 26.73 205 GLY A CA 1
ATOM 1646 C C . GLY A 1 205 ? 14.391 -0.473 17.676 1.00 26.73 205 GLY A C 1
ATOM 1647 O O . GLY A 1 205 ? 14.955 0.554 17.310 1.00 26.73 205 GLY A O 1
ATOM 1648 N N . CYS A 1 206 ? 13.163 -0.455 18.209 1.00 28.77 206 CYS A N 1
ATOM 1649 C CA . CYS A 1 206 ? 12.307 0.737 18.192 1.00 28.77 206 CYS A CA 1
ATOM 1650 C C . CYS A 1 206 ? 11.923 1.287 19.581 1.00 28.77 206 CYS A C 1
ATOM 1652 O O . CYS A 1 206 ? 11.027 2.126 19.676 1.00 28.77 206 CYS A O 1
ATOM 1654 N N . PHE A 1 207 ? 12.612 0.871 20.648 1.00 22.62 207 PHE A N 1
ATOM 1655 C CA . PHE A 1 207 ? 12.554 1.539 21.954 1.00 22.62 207 PHE A CA 1
ATOM 1656 C C . PHE A 1 207 ? 13.660 2.606 22.030 1.00 22.62 207 PHE A C 1
ATOM 1658 O O . PHE A 1 207 ? 14.705 2.405 22.639 1.00 22.62 207 PHE A O 1
ATOM 1665 N N . PHE A 1 208 ? 13.446 3.759 21.389 1.00 24.03 208 PHE A N 1
ATOM 1666 C CA . PHE A 1 208 ? 14.066 4.985 21.892 1.00 24.03 208 PHE A CA 1
ATOM 1667 C C . PHE A 1 208 ? 13.184 5.463 23.041 1.00 24.03 208 PHE A C 1
ATOM 1669 O O . PHE A 1 208 ? 12.099 6.006 22.825 1.00 24.03 208 PHE A O 1
ATOM 1676 N N . ASP A 1 209 ? 13.636 5.163 24.255 1.00 21.83 209 ASP A N 1
ATOM 1677 C CA . ASP A 1 209 ? 13.072 5.662 25.500 1.00 21.83 209 ASP A CA 1
ATOM 1678 C C . ASP A 1 209 ? 13.088 7.198 25.461 1.00 21.83 209 ASP A C 1
ATOM 1680 O O . ASP A 1 209 ? 14.141 7.836 25.466 1.00 21.83 209 ASP A O 1
ATOM 1684 N N . PHE A 1 210 ? 11.907 7.797 25.322 1.00 25.55 210 PHE A N 1
ATOM 1685 C CA . PHE A 1 210 ? 11.702 9.239 25.420 1.00 25.55 210 PHE A CA 1
ATOM 1686 C C . PHE A 1 210 ? 11.276 9.574 26.853 1.00 25.55 210 PHE A C 1
ATOM 1688 O O . PHE A 1 210 ? 10.253 10.215 27.077 1.00 25.55 210 PHE A O 1
ATOM 1695 N N . THR A 1 211 ? 12.042 9.119 27.844 1.00 27.89 211 THR A N 1
ATOM 1696 C CA . THR A 1 211 ? 11.957 9.638 29.209 1.00 27.89 211 THR A CA 1
ATOM 1697 C C . THR A 1 211 ? 13.357 9.9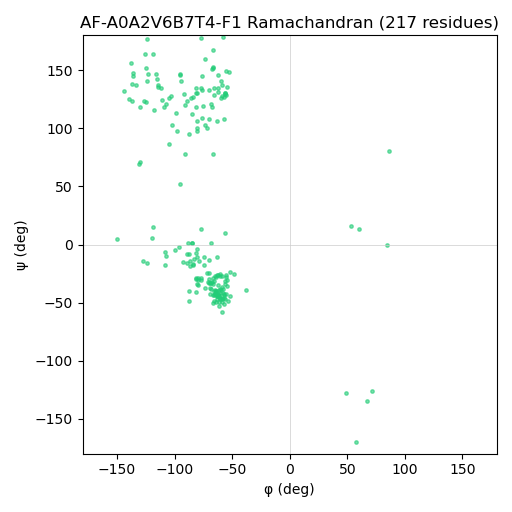12 29.761 1.00 27.89 211 THR A C 1
ATOM 1699 O O . THR A 1 211 ? 14.281 9.137 29.560 1.00 27.89 211 THR A O 1
ATOM 1702 N N . GLN A 1 212 ? 13.492 11.058 30.438 1.00 29.34 212 GLN A N 1
ATOM 1703 C CA . GLN A 1 212 ? 14.699 11.645 31.049 1.00 29.34 212 GLN A CA 1
ATOM 1704 C C . GLN A 1 212 ? 15.610 12.516 30.159 1.00 29.34 212 GLN A C 1
ATOM 1706 O O . GLN A 1 212 ? 16.718 12.159 29.768 1.00 29.34 212 GLN A O 1
ATOM 1711 N N . ARG A 1 213 ? 15.188 13.775 29.992 1.00 30.23 213 ARG A N 1
ATOM 1712 C CA . ARG A 1 213 ? 16.083 14.931 30.174 1.00 30.23 213 ARG A CA 1
ATOM 1713 C C . ARG A 1 213 ? 15.404 15.943 31.094 1.00 30.23 213 ARG A C 1
ATOM 1715 O O . ARG A 1 213 ? 15.015 17.011 30.646 1.00 30.23 213 ARG A O 1
ATOM 1722 N N . ASP A 1 214 ? 15.306 15.597 32.372 1.00 30.45 214 ASP A N 1
ATOM 1723 C CA . ASP A 1 214 ? 15.210 16.597 33.436 1.00 30.45 214 ASP A CA 1
ATOM 1724 C C . ASP A 1 214 ? 16.573 16.636 34.126 1.00 30.45 214 ASP A C 1
ATOM 1726 O O . ASP A 1 214 ? 16.861 15.892 35.060 1.00 30.45 214 ASP A O 1
ATOM 1730 N N . GLY A 1 215 ? 17.465 17.454 33.568 1.00 29.28 215 GLY A N 1
ATOM 1731 C CA . GLY A 1 215 ? 18.700 17.846 34.229 1.00 29.28 215 GLY A CA 1
ATOM 1732 C C . GLY A 1 215 ? 18.421 19.071 35.087 1.00 29.28 215 GLY A C 1
ATOM 1733 O O . GLY A 1 215 ? 18.449 20.190 34.582 1.00 29.28 215 GLY A O 1
ATOM 1734 N N . SER A 1 216 ? 18.143 18.859 36.370 1.00 28.02 216 SER A N 1
ATOM 1735 C CA . SER A 1 216 ? 18.234 19.907 37.388 1.00 28.02 216 SER A CA 1
ATOM 1736 C C . SER A 1 216 ? 19.702 20.331 37.547 1.00 28.02 216 SER A C 1
ATOM 1738 O O . SER A 1 216 ? 20.559 19.451 37.652 1.00 28.02 216 SER A O 1
ATOM 1740 N N . PRO A 1 217 ? 20.031 21.633 37.602 1.00 35.97 217 PRO A N 1
ATOM 1741 C CA . PRO A 1 217 ? 21.357 22.075 37.995 1.00 35.97 217 PRO A CA 1
ATOM 1742 C C . PRO A 1 217 ? 21.417 22.169 39.524 1.00 35.97 217 PRO A C 1
ATOM 1744 O O . PRO A 1 217 ? 20.593 22.834 40.152 1.00 35.97 217 PRO A O 1
ATOM 1747 N N . SER A 1 218 ? 22.397 21.511 40.131 1.00 32.12 218 SER A N 1
ATOM 1748 C CA . SER A 1 218 ? 22.740 21.684 41.542 1.00 32.12 218 SER A CA 1
ATOM 1749 C C . SER A 1 218 ? 24.255 21.684 41.686 1.00 32.12 218 SER A C 1
ATOM 1751 O O . SER A 1 218 ? 24.892 20.716 41.267 1.00 32.12 218 SER A O 1
ATOM 1753 N N . GLY A 1 219 ? 24.788 22.741 42.303 1.00 35.59 219 GLY A N 1
ATOM 1754 C CA . GLY A 1 219 ? 26.190 22.870 42.701 1.00 35.59 219 GLY A CA 1
ATOM 1755 C C . GLY A 1 219 ? 26.806 24.169 42.235 1.00 35.59 219 GLY A C 1
ATOM 1756 O O . GLY A 1 219 ? 27.403 24.144 41.140 1.00 35.59 219 GLY A O 1
#

pLDDT: mean 73.82, std 24.11, range [21.83, 97.94]

Nearest PDB structures (foldseek):
  8bao-assembly1_B  TM=4.207E-01  e=7.060E-01  Dysgonamonadaceae bacterium
  8bz5-assembly1_D  TM=3.236E-01  e=2.254E+00  Listeria monocytogenes
  3m6m-assembly1_F  TM=3.359E-01  e=6.746E+00  Xanthomonas campestris pv. campestris

Foldseek 3Di:
DPQQQQFEAEEEEAFALQDPLVVQLLDPPNPDPQSVQQADPNAFFRLVVRCSRPPLQSVLRVLLQVVPGGHDPPDARYWYQAQQQATHRSRDGHHNVVSVVRNVGDLAQPPCSRLVNNLVVLQVCLVPGDPSYAYEYDDQAPAVSCNVSNCVRQPQRYWYQDDDPPPPDGSSVVSVVPDHDDTDGCVVDPPPSDDNDDPCVVVVVPPPPPDDDPDDDDD

Secondary structure (DSSP, 8-state):
-----SEEEEEEPPPPTTSHHHHHHH-TT--SHHHHHHHSTT-EEHHHHHHHHHTHHHHHHHHHHHHH-BPPTTS-SEEEEETTTEEEETT-EE-HHHHHHHHSS---TT-HHHHHHHHHHHHHHHHHS-TTEEEEEE-SS--HHHHHHHHHHHGGGEEB----TTS---HHHHHHS----PPBPGGGS-GGG-----TTHHHHTT-------------

Solvent-accessible surface area (backbone atoms only — not comparable to full-atom values): 12578 Å² total; per-residue (Å²): 132,85,79,73,64,75,23,30,33,30,39,31,59,64,52,70,46,75,41,73,51,32,53,50,51,70,36,92,83,38,79,52,68,69,35,46,28,22,74,38,96,77,23,37,31,45,47,60,51,30,23,62,46,46,40,67,51,40,42,16,50,53,52,37,35,66,74,65,42,33,48,55,92,97,48,78,27,40,28,32,41,43,31,59,67,8,63,38,52,34,73,44,63,39,37,57,67,56,47,54,53,36,46,74,40,68,78,37,62,86,36,60,64,24,38,52,35,32,50,55,38,43,46,52,48,49,73,70,48,61,89,53,36,38,37,36,50,49,58,97,60,72,47,62,54,54,50,58,64,46,41,74,48,42,46,91,36,36,29,36,73,52,82,68,84,86,70,81,66,56,68,47,53,49,39,64,65,74,71,87,68,68,73,38,49,63,91,80,49,72,79,83,75,61,61,90,71,60,82,71,56,73,66,70,76,69,74,76,76,90,74,86,88,81,80,79,89,84,135

Radius of gyration: 18.67 Å; Cα contacts (8 Å, |Δi|>4): 316; chains: 1; bounding box: 47×43×67 Å

Mean predicted aligned error: 11.45 Å